Protein AF-A0A090ALQ4-F1 (afdb_monomer)

Radius of gyration: 23.71 Å; Cα contacts (8 Å, |Δi|>4): 340; chains: 1; bounding box: 50×31×69 Å

pLDDT: mean 96.26, std 4.04, range [62.34, 98.88]

Nearest PDB structures (foldseek):
  4uz3-assembly3_C  TM=9.548E-01  e=1.947E-02  Thermus thermophilus HB8
  4xcm-assembly1_A  TM=9.534E-01  e=1.565E-02  Thermus thermophilus HB8
  5c8q-assembly1_B  TM=8.894E-01  e=3.547E-02  Pyricularia oryzae
  4xcm-assembly1_B  TM=7.859E-01  e=2.557E-02  Thermus thermophilus HB8
  4uz3-assembly2_B  TM=6.736E-01  e=1.192E-02  Thermus thermophilus HB8

Secondary structure (DSSP, 8-state):
-PPPHHHHHHHHGGGT-GGGGTTHHHHHHHHHHHHHHHTTSTTPPPPPTHHHHHHHHHHH-STTSGGGGS-TT-TTSTT-SHHHHHHTTGGGHHHHS-TTHHHHGGGTTSHHHHHHHHHHHHHHHHEEEEEEEEE-TT--PPEEEEPPTT--HHHHHHHHT--HHHHHHHHT-SSS---TTPEEEE--EEEEEEEEEE---SHHHHHHHTSTTS-TTHHHHHHHIIIIIGGG---

Structure (mmCIF, N/CA/C/O backbone):
data_AF-A0A090ALQ4-F1
#
_entry.id   AF-A0A090ALQ4-F1
#
loop_
_atom_site.group_PDB
_atom_site.id
_atom_site.type_symbol
_atom_site.label_atom_id
_atom_site.label_alt_id
_atom_site.label_comp_id
_atom_site.label_asym_id
_atom_site.label_entity_id
_atom_site.label_seq_id
_atom_site.pdbx_PDB_ins_code
_atom_site.Cartn_x
_atom_site.Cartn_y
_atom_site.Cartn_z
_atom_site.occupancy
_atom_site.B_iso_or_equiv
_atom_site.auth_seq_id
_atom_site.auth_comp_id
_atom_site.auth_asym_id
_atom_site.auth_atom_id
_atom_site.pdbx_PDB_model_num
ATOM 1 N N . MET A 1 1 ? -4.236 10.971 -24.636 1.00 62.34 1 MET A N 1
ATOM 2 C CA . MET A 1 1 ? -3.509 11.781 -25.653 1.00 62.34 1 MET A CA 1
ATOM 3 C C . MET A 1 1 ? -2.598 10.833 -26.410 1.00 62.34 1 MET A C 1
ATOM 5 O O . MET A 1 1 ? -2.171 9.860 -25.812 1.00 62.34 1 MET A O 1
ATOM 9 N N . ALA A 1 2 ? -2.293 11.069 -27.688 1.00 81.31 2 ALA A N 1
ATOM 10 C CA . ALA A 1 2 ? -1.445 10.134 -28.431 1.00 81.31 2 ALA A CA 1
ATOM 11 C C . ALA A 1 2 ? -0.041 10.014 -27.802 1.00 81.31 2 ALA A C 1
ATOM 13 O O . ALA A 1 2 ? 0.592 11.019 -27.477 1.00 81.31 2 ALA A O 1
ATOM 14 N N . ILE A 1 3 ? 0.440 8.780 -27.640 1.00 92.31 3 ILE A N 1
ATOM 15 C CA . ILE A 1 3 ? 1.800 8.484 -27.174 1.00 92.31 3 ILE A CA 1
ATOM 16 C C . ILE A 1 3 ? 2.793 8.983 -28.228 1.00 92.31 3 ILE A C 1
ATOM 18 O O . ILE A 1 3 ? 2.639 8.677 -29.411 1.00 92.31 3 ILE A O 1
ATOM 22 N N . SER A 1 4 ? 3.837 9.710 -27.824 1.00 94.88 4 SER A N 1
ATOM 23 C CA . SER A 1 4 ? 4.800 10.263 -28.783 1.00 94.88 4 SER A CA 1
ATOM 24 C C . SER A 1 4 ? 5.607 9.172 -29.499 1.00 94.88 4 SER A C 1
ATOM 26 O O . SER A 1 4 ? 6.044 8.194 -28.887 1.00 94.88 4 SER A O 1
ATOM 28 N N . GLN A 1 5 ? 5.870 9.368 -30.797 1.00 95.81 5 GLN A N 1
ATOM 29 C CA . GLN A 1 5 ? 6.681 8.436 -31.591 1.00 95.81 5 GLN A CA 1
ATOM 30 C C . GLN A 1 5 ? 8.102 8.297 -31.032 1.00 95.81 5 GLN A C 1
ATOM 32 O O . GLN A 1 5 ? 8.662 7.206 -31.020 1.00 95.81 5 GLN A O 1
ATOM 37 N N . LYS A 1 6 ? 8.672 9.396 -30.519 1.00 95.38 6 LYS A N 1
ATOM 38 C CA . LYS A 1 6 ? 9.990 9.390 -29.873 1.00 95.38 6 LYS A CA 1
ATOM 39 C C . LYS A 1 6 ? 10.027 8.410 -28.699 1.00 95.38 6 LYS A C 1
ATOM 41 O O . LYS A 1 6 ? 10.947 7.608 -28.625 1.00 95.38 6 LYS A O 1
ATOM 46 N N . TRP A 1 7 ? 9.024 8.452 -27.819 1.00 96.62 7 TRP A N 1
ATOM 47 C CA . TRP A 1 7 ? 8.955 7.543 -26.674 1.00 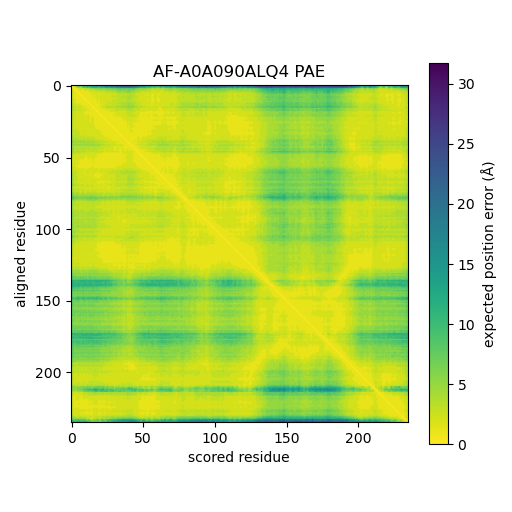96.62 7 TRP A CA 1
ATOM 48 C C . TRP A 1 7 ? 8.759 6.089 -27.118 1.00 96.62 7 TRP A C 1
ATOM 50 O O . TRP A 1 7 ? 9.461 5.213 -26.621 1.00 96.62 7 TRP A O 1
ATOM 60 N N . GLN A 1 8 ? 7.876 5.839 -28.096 1.00 97.31 8 GLN A N 1
ATOM 61 C CA . GLN A 1 8 ? 7.673 4.494 -28.654 1.00 97.31 8 GLN A CA 1
ATOM 62 C C . GLN A 1 8 ? 8.976 3.923 -29.222 1.00 97.31 8 GLN A C 1
ATOM 64 O O . GLN A 1 8 ? 9.337 2.791 -28.913 1.00 97.31 8 GLN A O 1
ATOM 69 N N . ASN A 1 9 ? 9.717 4.719 -29.999 1.00 96.44 9 ASN A N 1
ATOM 70 C CA . ASN A 1 9 ? 11.003 4.313 -30.560 1.00 96.44 9 ASN A CA 1
ATOM 71 C C . ASN A 1 9 ? 12.012 3.939 -29.466 1.00 96.44 9 ASN A C 1
ATOM 73 O O . ASN A 1 9 ? 12.733 2.963 -29.641 1.00 96.44 9 ASN A O 1
ATOM 77 N N . THR A 1 10 ? 12.045 4.673 -28.348 1.00 96.50 10 THR A N 1
ATOM 78 C CA . THR A 1 10 ? 12.907 4.352 -27.202 1.00 96.50 10 THR A CA 1
ATOM 79 C C . THR A 1 10 ? 12.529 3.011 -26.576 1.00 96.50 10 THR A C 1
ATOM 81 O O . THR A 1 10 ? 13.363 2.113 -26.534 1.00 96.50 10 THR A O 1
ATOM 84 N N . VAL A 1 11 ? 11.278 2.823 -26.142 1.00 96.94 11 VAL A N 1
ATOM 85 C CA . VAL A 1 11 ? 10.886 1.573 -25.458 1.00 96.94 11 VAL A CA 1
ATOM 86 C C . VAL A 1 11 ? 10.921 0.349 -26.375 1.00 96.94 11 VAL A C 1
ATOM 88 O O . VAL A 1 11 ? 11.182 -0.760 -25.919 1.00 96.94 11 VAL A O 1
ATOM 91 N N . ASN A 1 12 ? 10.738 0.538 -27.684 1.00 96.56 12 ASN A N 1
ATOM 92 C CA . ASN A 1 12 ? 10.841 -0.539 -28.666 1.00 96.56 12 ASN A CA 1
ATOM 93 C C . ASN A 1 12 ? 12.261 -1.119 -28.779 1.00 96.56 12 ASN A C 1
ATOM 95 O O . ASN A 1 12 ? 12.399 -2.273 -29.181 1.00 96.56 12 ASN A O 1
ATOM 99 N N . GLN A 1 13 ? 13.308 -0.382 -28.384 1.00 94.81 13 GLN A N 1
ATOM 100 C CA . GLN A 1 13 ? 14.675 -0.920 -28.315 1.00 94.81 13 GLN A CA 1
ATOM 101 C C . GLN A 1 13 ? 14.768 -2.096 -27.330 1.00 94.81 13 GLN A C 1
ATOM 103 O O . GLN A 1 13 ? 15.503 -3.055 -27.575 1.00 94.81 13 GLN A O 1
ATOM 108 N N . GLY A 1 14 ? 13.954 -2.082 -26.268 1.00 95.19 14 GLY A N 1
ATOM 109 C CA . GLY A 1 14 ? 13.888 -3.163 -25.287 1.00 95.19 14 GLY A CA 1
ATOM 110 C C . GLY A 1 14 ? 13.410 -4.502 -25.849 1.00 95.19 14 GLY A C 1
ATOM 111 O O . GLY A 1 14 ? 13.680 -5.541 -25.247 1.00 95.19 14 GLY A O 1
ATOM 112 N N . MET A 1 15 ? 12.777 -4.533 -27.030 1.00 94.62 15 MET A N 1
ATOM 113 C CA . MET A 1 15 ? 12.413 -5.800 -27.683 1.00 94.62 15 MET A CA 1
ATOM 114 C C . MET A 1 15 ? 13.637 -6.642 -28.057 1.00 94.62 15 MET A C 1
ATOM 116 O O . MET A 1 15 ? 13.564 -7.869 -28.042 1.00 94.62 15 MET A O 1
ATOM 120 N N . THR A 1 16 ? 14.767 -5.997 -28.348 1.00 93.25 16 THR A N 1
ATOM 121 C CA . THR A 1 16 ? 16.011 -6.664 -28.766 1.00 93.25 16 THR A CA 1
ATOM 122 C C . THR A 1 16 ? 17.162 -6.494 -27.779 1.00 93.25 16 THR A C 1
ATOM 124 O O . THR A 1 16 ? 18.164 -7.187 -27.910 1.00 93.25 16 THR A O 1
ATOM 127 N N . ASP A 1 17 ? 17.035 -5.607 -26.792 1.00 95.00 17 ASP A N 1
ATOM 128 C CA . ASP A 1 17 ? 18.059 -5.362 -25.775 1.00 95.00 17 ASP A CA 1
ATOM 129 C C . ASP A 1 17 ? 17.680 -6.003 -24.429 1.00 95.00 17 ASP A C 1
ATOM 131 O O . ASP A 1 17 ? 16.753 -5.561 -23.748 1.00 95.00 17 ASP A O 1
ATOM 135 N N . GLY A 1 18 ? 18.426 -7.042 -24.038 1.00 95.00 18 GLY A N 1
ATOM 136 C CA . GLY A 1 18 ? 18.219 -7.784 -22.791 1.00 95.00 18 GLY A CA 1
ATOM 137 C C . GLY A 1 18 ? 18.465 -6.979 -21.512 1.00 95.00 18 GLY A C 1
ATOM 138 O O . GLY A 1 18 ? 17.940 -7.347 -20.465 1.00 95.00 18 GLY A O 1
ATOM 139 N N . ARG A 1 19 ? 19.191 -5.852 -21.574 1.00 96.75 19 ARG A N 1
ATOM 140 C CA . ARG A 1 19 ? 19.431 -4.990 -20.399 1.00 96.75 19 ARG A CA 1
ATOM 141 C C . ARG A 1 19 ? 18.137 -4.413 -19.818 1.00 96.75 19 ARG A C 1
ATOM 143 O O . ARG A 1 19 ? 18.081 -4.099 -18.636 1.00 96.75 19 ARG A O 1
ATOM 150 N N . TRP A 1 20 ? 17.076 -4.316 -20.618 1.00 97.69 20 TRP A N 1
ATOM 151 C CA . TRP A 1 20 ? 15.763 -3.845 -20.167 1.00 97.69 20 TRP A CA 1
ATOM 152 C C . TRP A 1 20 ? 15.043 -4.799 -19.200 1.00 97.69 20 TRP A C 1
ATOM 154 O O . TRP A 1 20 ? 14.045 -4.409 -18.586 1.00 97.69 20 TRP A O 1
ATOM 164 N N . ASP A 1 21 ? 15.549 -6.025 -19.052 1.00 96.81 21 ASP A N 1
ATOM 165 C CA . ASP A 1 21 ? 15.005 -7.052 -18.159 1.00 96.81 21 ASP A CA 1
ATOM 166 C C . ASP A 1 21 ? 15.852 -7.236 -16.894 1.00 96.81 21 ASP A C 1
ATOM 168 O O . ASP A 1 21 ? 15.569 -8.119 -16.089 1.00 96.81 21 ASP A O 1
ATOM 172 N N . GLU A 1 22 ? 16.879 -6.400 -16.690 1.00 97.94 22 GLU A N 1
ATOM 173 C CA . GLU A 1 22 ? 17.827 -6.484 -15.566 1.00 97.94 22 GLU A CA 1
ATOM 174 C C . GLU A 1 22 ? 17.141 -6.635 -14.196 1.00 97.94 22 GLU A C 1
ATOM 176 O O . GLU A 1 22 ? 17.659 -7.303 -13.300 1.00 97.94 22 GLU A O 1
ATOM 181 N N . TYR A 1 23 ? 15.955 -6.044 -14.036 1.00 98.62 23 TYR A N 1
ATOM 182 C CA . TYR A 1 23 ? 15.204 -6.052 -12.784 1.00 98.62 23 TYR A CA 1
ATOM 183 C C . TYR A 1 23 ? 14.014 -7.022 -12.753 1.00 98.62 23 TYR A C 1
ATOM 185 O O . TYR A 1 23 ? 13.297 -7.048 -11.752 1.00 98.62 23 TYR A O 1
ATOM 193 N N . ASP A 1 24 ? 13.791 -7.836 -13.787 1.00 98.50 24 ASP A N 1
ATOM 194 C CA . ASP A 1 24 ? 12.608 -8.703 -13.886 1.00 98.50 24 ASP A CA 1
ATOM 195 C C . ASP A 1 24 ? 12.483 -9.668 -12.702 1.00 98.50 24 ASP A C 1
ATOM 197 O O . ASP A 1 24 ? 11.410 -9.779 -12.110 1.00 98.50 24 ASP A O 1
ATOM 201 N N . ASP A 1 25 ? 13.571 -10.333 -12.313 1.00 98.62 25 ASP A N 1
ATOM 202 C CA . ASP A 1 25 ? 13.547 -11.300 -11.209 1.00 98.62 25 ASP A CA 1
ATOM 203 C C . ASP A 1 25 ? 13.272 -10.632 -9.859 1.00 98.62 25 ASP A C 1
ATOM 205 O O . ASP A 1 25 ? 12.539 -11.174 -9.027 1.00 98.62 25 ASP A O 1
ATOM 209 N N . LEU A 1 26 ? 13.806 -9.423 -9.651 1.00 98.81 26 LEU A N 1
ATOM 210 C CA . LEU A 1 26 ? 13.488 -8.616 -8.476 1.00 98.81 26 LEU A CA 1
ATOM 211 C C . LEU A 1 26 ? 12.000 -8.257 -8.459 1.00 98.81 26 LEU A C 1
ATOM 213 O O . LEU A 1 26 ? 11.344 -8.439 -7.435 1.00 98.81 26 LEU A O 1
ATOM 217 N N . ILE A 1 27 ? 11.474 -7.761 -9.581 1.00 98.88 27 ILE A N 1
ATOM 218 C CA . ILE A 1 27 ? 10.081 -7.328 -9.697 1.00 98.88 27 ILE A CA 1
ATOM 219 C C . ILE A 1 27 ? 9.132 -8.506 -9.474 1.00 98.88 27 ILE A C 1
ATOM 221 O O . ILE A 1 27 ? 8.211 -8.384 -8.670 1.00 98.88 27 ILE A O 1
ATOM 225 N N . LYS A 1 28 ? 9.366 -9.648 -10.134 1.00 98.75 28 LYS A N 1
ATOM 226 C CA . LYS A 1 28 ? 8.577 -10.879 -9.958 1.00 98.75 28 LYS A CA 1
ATOM 227 C C . LYS A 1 28 ? 8.543 -11.290 -8.490 1.00 98.75 28 LYS A C 1
ATOM 229 O O . LYS A 1 28 ? 7.468 -11.409 -7.911 1.00 98.75 28 LYS A O 1
ATOM 234 N N . LYS A 1 29 ? 9.718 -11.415 -7.864 1.00 98.75 29 LYS A N 1
ATOM 235 C CA . LYS A 1 29 ? 9.842 -11.829 -6.462 1.00 98.75 29 LYS A CA 1
ATOM 236 C C . LYS A 1 29 ? 9.131 -10.873 -5.505 1.00 98.75 29 LYS A C 1
ATOM 238 O O . LYS A 1 29 ? 8.450 -11.316 -4.578 1.00 98.75 29 LYS A O 1
ATOM 243 N N . GLU A 1 30 ? 9.304 -9.569 -5.697 1.00 98.62 30 GLU A N 1
ATOM 244 C CA . GLU A 1 30 ? 8.683 -8.568 -4.833 1.00 98.62 30 GLU A CA 1
ATOM 245 C C . GLU A 1 30 ? 7.158 -8.584 -5.011 1.00 98.62 30 GLU A C 1
ATOM 247 O O . GLU A 1 30 ? 6.425 -8.684 -4.031 1.00 98.62 30 GLU A O 1
ATOM 252 N N . VAL A 1 31 ? 6.663 -8.598 -6.251 1.00 98.69 31 VAL A N 1
ATOM 253 C CA . VAL A 1 31 ? 5.225 -8.694 -6.542 1.00 98.69 31 VAL A CA 1
ATOM 254 C C . VAL A 1 31 ? 4.614 -9.963 -5.952 1.00 98.69 31 VAL A C 1
ATOM 256 O O . VAL A 1 31 ? 3.557 -9.884 -5.327 1.00 98.69 31 VAL A O 1
ATOM 259 N N . ASP A 1 32 ? 5.282 -11.109 -6.069 1.00 98.62 32 ASP A N 1
ATOM 260 C CA . ASP A 1 32 ? 4.819 -12.364 -5.474 1.00 98.62 32 ASP A CA 1
ATOM 261 C C . ASP A 1 32 ? 4.773 -12.296 -3.945 1.00 98.62 32 ASP A C 1
ATOM 263 O O . ASP A 1 32 ? 3.844 -12.817 -3.325 1.00 98.62 32 ASP A O 1
ATOM 267 N N . THR A 1 33 ? 5.718 -11.589 -3.324 1.00 98.25 33 THR A N 1
ATOM 268 C CA . THR A 1 33 ? 5.717 -11.349 -1.874 1.00 98.25 33 THR A CA 1
ATOM 269 C C . THR A 1 33 ? 4.463 -10.581 -1.444 1.00 98.25 33 THR A C 1
ATOM 271 O O . THR A 1 33 ? 3.784 -10.983 -0.495 1.00 98.25 33 THR A O 1
ATOM 274 N N . TYR A 1 34 ? 4.097 -9.516 -2.164 1.00 98.44 34 TYR A N 1
ATOM 275 C CA . TYR A 1 34 ? 2.857 -8.780 -1.897 1.00 98.44 34 TYR A CA 1
ATOM 276 C C . TYR A 1 34 ? 1.619 -9.619 -2.209 1.00 98.44 34 TYR A C 1
ATOM 278 O O . TYR A 1 34 ? 0.712 -9.685 -1.381 1.00 98.44 34 TYR A O 1
ATOM 286 N N . ASN A 1 35 ? 1.596 -10.303 -3.355 1.00 98.38 35 ASN A N 1
ATOM 287 C CA . ASN A 1 35 ? 0.485 -11.159 -3.755 1.00 98.38 35 ASN A CA 1
ATOM 288 C C . ASN A 1 35 ? 0.184 -12.219 -2.696 1.00 98.38 35 ASN A C 1
ATOM 290 O O . ASN A 1 35 ? -0.973 -12.416 -2.345 1.00 98.38 35 ASN A O 1
ATOM 294 N N . ASN A 1 36 ? 1.211 -12.883 -2.168 1.00 98.19 36 ASN A N 1
ATOM 295 C CA . ASN A 1 36 ? 1.045 -13.937 -1.172 1.00 98.19 36 ASN A CA 1
ATOM 296 C C . ASN A 1 36 ? 0.651 -13.390 0.199 1.00 98.19 36 ASN A C 1
ATOM 298 O O . ASN A 1 36 ? -0.198 -13.980 0.860 1.00 98.19 36 ASN A O 1
ATOM 302 N N . ARG A 1 37 ? 1.218 -12.256 0.622 1.00 97.25 37 ARG A N 1
ATOM 303 C CA . ARG A 1 37 ? 0.872 -11.650 1.915 1.00 97.25 37 ARG A CA 1
ATOM 304 C C . ARG A 1 37 ? -0.535 -11.051 1.930 1.00 97.25 37 ARG A C 1
ATOM 306 O O . ARG A 1 37 ? -1.186 -11.068 2.967 1.00 97.25 37 ARG A O 1
ATOM 313 N N . LEU A 1 38 ? -0.991 -10.501 0.806 1.00 97.31 38 LEU A N 1
ATOM 314 C CA . LEU A 1 38 ? -2.245 -9.748 0.730 1.00 97.31 38 LEU A CA 1
ATOM 315 C C . LEU A 1 38 ? -3.430 -10.582 0.226 1.00 97.31 38 LEU A C 1
ATOM 317 O O . LEU A 1 38 ? -4.560 -10.106 0.305 1.00 97.31 38 LEU A O 1
ATOM 321 N N . VAL A 1 39 ? -3.216 -11.828 -0.221 1.00 96.88 39 VAL A N 1
ATOM 322 C CA . VAL A 1 39 ? -4.284 -12.720 -0.723 1.00 96.88 39 VAL A CA 1
ATOM 323 C C . VAL A 1 39 ? -5.400 -12.984 0.285 1.00 96.88 39 VAL A C 1
ATOM 325 O O . VAL A 1 39 ? -6.530 -13.247 -0.109 1.00 96.88 39 VAL A O 1
ATOM 328 N N . THR A 1 40 ? -5.106 -12.897 1.581 1.00 95.62 40 THR A N 1
ATOM 329 C CA . THR A 1 40 ? -6.094 -13.096 2.648 1.00 95.62 40 THR A CA 1
ATOM 330 C C . THR A 1 40 ? -6.875 -11.827 2.986 1.00 95.62 40 THR A C 1
ATOM 332 O O . THR A 1 40 ? -7.778 -11.873 3.817 1.00 95.62 40 THR A O 1
ATOM 335 N N . THR A 1 41 ? -6.532 -10.685 2.383 1.00 96.50 41 THR A N 1
ATOM 336 C CA . THR A 1 41 ? -7.262 -9.429 2.592 1.00 96.50 41 THR A CA 1
ATOM 337 C C . THR A 1 41 ? -8.516 -9.380 1.707 1.00 96.50 41 THR A C 1
ATOM 339 O O . THR A 1 41 ? -8.525 -9.978 0.626 1.00 96.50 41 THR A O 1
ATOM 342 N N . PRO A 1 42 ? -9.589 -8.687 2.132 1.00 96.88 42 PRO A N 1
ATOM 343 C CA . PRO A 1 42 ? -10.859 -8.692 1.408 1.00 96.88 42 PRO A CA 1
ATOM 344 C C . PRO A 1 42 ? -10.719 -8.257 -0.057 1.00 96.88 42 PRO A C 1
ATOM 346 O O . PRO A 1 42 ? -10.141 -7.211 -0.347 1.00 96.88 42 PRO A O 1
ATOM 349 N N . ASN A 1 43 ? -11.278 -9.058 -0.971 1.00 96.56 43 ASN A N 1
ATOM 350 C CA . ASN A 1 43 ? -11.332 -8.817 -2.422 1.00 96.56 43 ASN A CA 1
ATOM 351 C C . ASN A 1 43 ? -9.980 -8.546 -3.108 1.00 96.56 43 ASN A C 1
ATOM 353 O O . ASN A 1 43 ? -9.944 -7.969 -4.198 1.00 96.56 43 ASN A O 1
ATOM 357 N N . PHE A 1 44 ? -8.859 -8.945 -2.507 1.00 97.81 44 PHE A N 1
ATOM 358 C CA . PHE A 1 44 ? -7.569 -8.793 -3.163 1.00 97.81 44 PHE A CA 1
ATOM 359 C C . PHE A 1 44 ? -7.437 -9.755 -4.346 1.00 97.81 44 PHE A C 1
ATOM 361 O O . PHE A 1 44 ? -7.517 -10.975 -4.197 1.00 97.81 44 PHE A O 1
ATOM 368 N N . ALA A 1 45 ? -7.173 -9.201 -5.526 1.00 95.75 45 ALA A N 1
ATOM 369 C CA . ALA A 1 45 ? -6.788 -9.967 -6.700 1.00 95.75 45 ALA A CA 1
ATOM 370 C C . ALA A 1 45 ? -5.269 -9.905 -6.873 1.00 95.75 45 ALA A C 1
ATOM 372 O O . ALA A 1 45 ? -4.682 -8.821 -6.835 1.00 95.75 45 ALA A O 1
ATOM 373 N N . ARG A 1 46 ? -4.640 -11.064 -7.109 1.00 97.12 46 ARG A N 1
ATOM 374 C CA . ARG A 1 46 ? -3.210 -11.123 -7.433 1.00 97.12 46 ARG A CA 1
ATOM 375 C C . ARG A 1 46 ? -2.913 -10.252 -8.650 1.00 97.12 46 ARG A C 1
ATOM 377 O O . ARG A 1 46 ? -3.617 -10.320 -9.658 1.00 97.12 46 ARG A O 1
ATOM 384 N N . ILE A 1 47 ? -1.848 -9.469 -8.564 1.00 95.75 47 ILE A N 1
ATOM 385 C CA . ILE A 1 47 ? -1.425 -8.577 -9.637 1.00 95.75 47 ILE A CA 1
ATOM 386 C C . ILE A 1 47 ? -0.399 -9.274 -10.531 1.00 95.75 47 ILE A C 1
ATOM 388 O O . ILE A 1 47 ? 0.434 -10.050 -10.059 1.00 95.75 47 ILE A O 1
ATOM 392 N N . ASN A 1 48 ? -0.434 -8.967 -11.826 1.00 97.31 48 ASN A N 1
ATOM 393 C CA . ASN A 1 48 ? 0.600 -9.387 -12.765 1.00 97.31 48 ASN A CA 1
ATOM 394 C C . ASN A 1 48 ? 1.817 -8.454 -12.641 1.00 97.31 48 ASN A C 1
ATOM 396 O O . ASN A 1 48 ? 1.684 -7.235 -12.769 1.00 97.31 48 ASN A O 1
ATOM 400 N N . TRP A 1 49 ? 3.005 -9.022 -12.432 1.00 98.50 49 TRP A N 1
ATOM 401 C CA . TRP A 1 49 ? 4.262 -8.282 -12.297 1.00 98.50 49 TRP A CA 1
ATOM 402 C C . TRP A 1 49 ? 4.604 -7.421 -13.529 1.00 98.50 49 TRP A C 1
ATOM 404 O O . TRP A 1 49 ? 5.296 -6.410 -13.399 1.00 98.50 49 TRP A O 1
ATOM 414 N N . LEU A 1 50 ? 4.048 -7.743 -14.704 1.00 98.50 50 LEU A N 1
ATOM 415 C CA . LEU A 1 50 ? 4.197 -6.941 -15.920 1.00 98.50 50 LEU A CA 1
ATOM 416 C C . LEU A 1 50 ? 3.656 -5.511 -15.776 1.00 98.50 50 LEU A C 1
ATOM 418 O O . LEU A 1 50 ? 4.161 -4.616 -16.447 1.00 98.50 50 LEU A O 1
ATOM 422 N N . TYR A 1 51 ? 2.693 -5.251 -14.882 1.00 98.56 51 TYR A N 1
ATOM 423 C CA . TYR A 1 51 ? 2.288 -3.872 -14.583 1.00 98.56 51 TYR A CA 1
ATOM 424 C C . TYR A 1 51 ? 3.445 -3.062 -13.997 1.00 98.56 51 TYR A C 1
ATOM 426 O O . TYR A 1 51 ? 3.644 -1.913 -14.379 1.00 98.56 51 TYR A O 1
ATOM 434 N N . ILE A 1 52 ? 4.241 -3.667 -13.114 1.00 98.75 52 ILE A N 1
ATOM 435 C CA . ILE A 1 52 ? 5.408 -3.011 -12.522 1.00 98.75 52 ILE A CA 1
ATOM 436 C C . ILE A 1 52 ? 6.516 -2.848 -13.562 1.00 98.75 52 ILE A C 1
ATOM 438 O O . ILE A 1 52 ? 7.106 -1.774 -13.645 1.00 98.75 52 ILE A O 1
ATOM 442 N N . LYS A 1 53 ? 6.751 -3.861 -14.409 1.00 98.56 53 LYS A N 1
ATOM 443 C CA . LYS A 1 53 ? 7.691 -3.740 -15.537 1.00 98.56 53 LYS A CA 1
ATOM 444 C C . LYS A 1 53 ? 7.294 -2.592 -16.474 1.00 98.56 53 LYS A C 1
ATOM 446 O O . LYS A 1 53 ? 8.149 -1.820 -16.901 1.00 98.56 53 LYS A O 1
ATOM 451 N N . ALA A 1 54 ? 5.998 -2.435 -16.752 1.00 98.62 54 ALA A N 1
ATOM 452 C CA . ALA A 1 54 ? 5.491 -1.345 -17.581 1.00 98.62 54 ALA A CA 1
ATOM 453 C C . ALA A 1 54 ? 5.729 0.033 -16.942 1.00 98.62 54 ALA A C 1
ATOM 455 O O . ALA A 1 54 ? 6.140 0.960 -17.640 1.00 98.62 54 ALA A O 1
ATOM 456 N N . ILE A 1 55 ? 5.515 0.163 -15.627 1.00 98.44 55 ILE A N 1
ATOM 457 C CA . ILE A 1 55 ? 5.842 1.384 -14.874 1.00 98.44 55 ILE A CA 1
ATOM 458 C C . ILE A 1 55 ? 7.348 1.658 -14.982 1.00 98.44 55 ILE A C 1
ATOM 460 O O . ILE A 1 55 ? 7.723 2.734 -15.427 1.00 98.44 55 ILE A O 1
ATOM 464 N N . LEU A 1 56 ? 8.209 0.674 -14.702 1.00 98.62 56 LEU A N 1
ATOM 465 C CA . LEU A 1 56 ? 9.668 0.808 -14.804 1.00 98.62 56 LEU A CA 1
ATOM 466 C C . LEU A 1 56 ? 10.126 1.351 -16.158 1.00 98.62 56 LEU A C 1
ATOM 468 O O . LEU A 1 56 ? 10.880 2.324 -16.219 1.00 98.62 56 LEU A O 1
ATOM 472 N N . TRP A 1 57 ? 9.657 0.750 -17.249 1.00 98.19 57 TRP A N 1
ATOM 473 C CA . TRP A 1 57 ? 10.009 1.183 -18.601 1.00 98.19 57 TRP A CA 1
ATOM 474 C C . TRP A 1 57 ? 9.461 2.582 -18.912 1.00 98.19 57 TRP A C 1
ATOM 476 O O . TRP A 1 57 ? 10.107 3.355 -19.618 1.00 98.19 57 T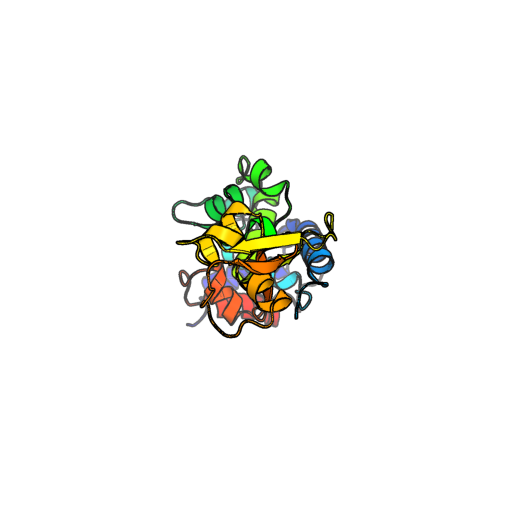RP A O 1
ATOM 486 N N . THR A 1 58 ? 8.291 2.925 -18.366 1.00 97.31 58 THR A N 1
ATOM 487 C CA . THR A 1 58 ? 7.662 4.241 -18.540 1.00 97.31 58 THR A CA 1
ATOM 488 C C . THR A 1 58 ? 8.418 5.343 -17.798 1.00 97.31 58 THR A C 1
ATOM 490 O O . THR A 1 58 ? 8.637 6.404 -18.381 1.00 97.31 58 THR A O 1
ATOM 493 N N . GLU A 1 59 ? 8.835 5.086 -16.557 1.00 96.06 59 GLU A N 1
ATOM 494 C CA . GLU A 1 59 ? 9.522 6.045 -15.681 1.00 96.06 59 GLU A CA 1
ATOM 495 C C . GLU A 1 59 ? 10.968 6.298 -16.112 1.00 96.06 59 GLU A C 1
ATOM 497 O O . GLU A 1 59 ? 11.421 7.440 -16.192 1.00 96.06 59 GLU A O 1
ATOM 502 N N . SER A 1 60 ? 11.716 5.236 -16.398 1.00 96.25 60 SER A N 1
ATOM 503 C CA . SER A 1 60 ? 13.145 5.348 -16.702 1.00 96.25 60 SER A CA 1
ATOM 504 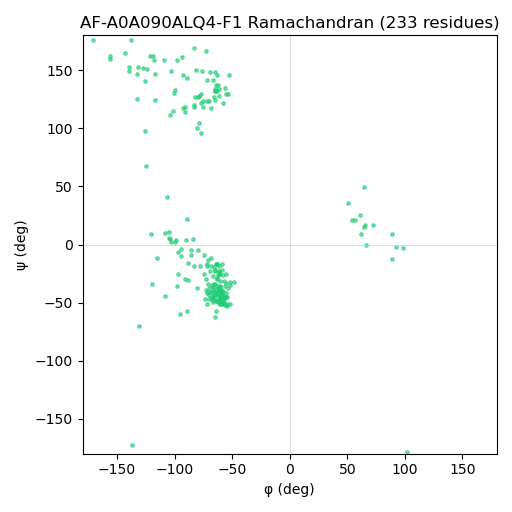C C . SER A 1 60 ? 13.431 5.585 -18.182 1.00 96.25 60 SER A C 1
ATOM 506 O O . SER A 1 60 ? 14.435 6.200 -18.525 1.00 96.25 60 SER A O 1
ATOM 508 N N . GLY A 1 61 ? 12.590 5.083 -19.089 1.00 95.56 61 GLY A N 1
ATOM 509 C CA . GLY A 1 61 ? 12.934 5.038 -20.509 1.00 95.56 61 GLY A CA 1
ATOM 510 C C . GLY A 1 61 ? 14.114 4.111 -20.837 1.00 95.56 61 GLY A C 1
ATOM 511 O O . GLY A 1 61 ? 14.659 4.228 -21.933 1.00 95.56 61 GLY A O 1
ATOM 512 N N . GLY A 1 62 ? 14.492 3.199 -19.931 1.00 96.81 62 GLY A N 1
ATOM 513 C CA . GLY A 1 62 ? 15.433 2.111 -20.206 1.00 96.81 62 GLY A CA 1
ATOM 514 C C . GLY A 1 62 ? 16.873 2.297 -19.701 1.00 96.81 62 GLY A C 1
ATOM 515 O O . GLY A 1 62 ? 17.200 3.310 -19.084 1.00 96.81 62 GLY A O 1
ATOM 516 N N . PRO A 1 63 ? 17.750 1.313 -19.981 1.00 97.88 63 PRO A N 1
ATOM 517 C CA . PRO A 1 63 ? 19.086 1.156 -19.393 1.00 97.88 63 PRO A CA 1
ATOM 518 C C . PRO A 1 63 ? 20.109 2.223 -19.787 1.00 97.88 63 PRO A C 1
ATOM 520 O O . PRO A 1 63 ? 21.118 2.390 -19.098 1.00 97.88 63 PRO A O 1
ATOM 523 N N . ASP A 1 64 ? 19.860 2.950 -20.876 1.00 96.62 64 ASP A N 1
ATOM 524 C CA . ASP A 1 64 ? 20.722 4.052 -21.310 1.00 96.62 64 ASP A CA 1
ATOM 525 C C . ASP A 1 64 ? 20.365 5.382 -20.622 1.00 96.62 64 ASP A C 1
ATOM 527 O O . ASP A 1 64 ? 21.128 6.346 -20.706 1.00 96.62 64 ASP A O 1
ATOM 531 N N . ASN A 1 65 ? 19.246 5.445 -19.886 1.00 97.00 65 ASN A N 1
ATOM 532 C CA . ASN A 1 65 ? 18.961 6.566 -19.000 1.00 97.00 65 ASN A CA 1
ATOM 533 C C . ASN A 1 65 ? 19.768 6.418 -17.696 1.00 97.00 65 ASN A C 1
ATOM 535 O O . ASN A 1 65 ? 19.662 5.381 -17.037 1.00 97.00 65 ASN A O 1
ATOM 539 N N . PRO A 1 66 ? 20.527 7.442 -17.257 1.00 96.56 66 PRO A N 1
ATOM 540 C CA . PRO A 1 66 ? 21.247 7.401 -15.985 1.00 96.56 66 PRO A CA 1
ATOM 541 C C . PRO A 1 66 ? 20.385 7.022 -14.774 1.00 96.56 66 PRO A C 1
ATOM 543 O O . PRO A 1 66 ? 20.889 6.361 -13.864 1.00 96.56 66 PRO A O 1
ATOM 546 N N . SER A 1 67 ? 19.095 7.389 -14.764 1.00 96.25 67 SER A N 1
ATOM 547 C CA . SER A 1 67 ? 18.185 7.032 -13.671 1.00 96.25 67 SER A CA 1
ATOM 548 C C . SER A 1 67 ? 17.998 5.522 -13.528 1.00 96.25 67 SER A C 1
ATOM 550 O O . SER A 1 67 ? 17.778 5.058 -12.416 1.00 96.25 67 SER A O 1
ATOM 552 N N . TRP A 1 68 ? 18.174 4.730 -14.593 1.00 98.12 68 TRP A N 1
ATOM 553 C CA . TRP A 1 68 ? 18.054 3.267 -14.550 1.00 98.12 68 TRP A CA 1
ATOM 554 C C . TRP A 1 68 ? 18.957 2.620 -13.497 1.00 98.12 68 TRP A C 1
ATOM 556 O O . TRP A 1 68 ? 18.600 1.611 -12.890 1.00 98.12 68 TRP A O 1
ATOM 566 N N . LYS A 1 69 ? 20.131 3.218 -13.272 1.00 97.69 69 LYS A N 1
ATOM 567 C CA . LYS A 1 69 ? 21.161 2.715 -12.355 1.00 97.69 69 LYS A CA 1
ATOM 568 C C . LYS A 1 69 ? 21.077 3.326 -10.958 1.00 97.69 69 LYS A C 1
ATOM 570 O O . LYS A 1 69 ? 21.872 2.955 -10.101 1.00 97.69 69 LYS A O 1
ATOM 575 N N . THR A 1 70 ? 20.163 4.270 -10.737 1.00 96.69 70 THR A N 1
ATOM 576 C CA . THR A 1 70 ? 20.033 4.987 -9.464 1.00 96.69 70 THR A CA 1
ATOM 577 C C . THR A 1 70 ? 18.586 5.001 -8.976 1.00 96.69 70 THR A C 1
ATOM 579 O O . THR A 1 70 ? 18.232 4.303 -8.032 1.00 96.69 70 THR A O 1
ATOM 582 N N . GLN A 1 71 ? 17.717 5.747 -9.650 1.00 96.88 71 GLN A N 1
ATOM 583 C CA . GLN A 1 71 ? 16.302 5.899 -9.316 1.00 96.88 71 GLN A CA 1
ATOM 584 C C . GLN A 1 71 ? 15.399 5.542 -10.512 1.00 96.88 71 GLN A C 1
ATOM 586 O O . GLN A 1 71 ? 14.738 6.418 -11.077 1.00 96.88 71 GLN A O 1
ATOM 591 N N . PRO A 1 72 ? 15.353 4.264 -10.929 1.00 98.00 72 PRO A N 1
ATOM 592 C CA . PRO A 1 72 ? 14.638 3.841 -12.134 1.00 98.00 72 PRO A CA 1
ATOM 593 C C . PRO A 1 72 ? 13.124 4.107 -12.090 1.00 98.00 72 PRO A C 1
ATOM 595 O O . PRO A 1 72 ? 12.504 4.271 -13.136 1.00 98.00 72 PRO A O 1
ATOM 598 N N . MET A 1 73 ? 12.533 4.176 -10.895 1.00 96.81 73 MET A N 1
ATOM 599 C CA . MET A 1 73 ?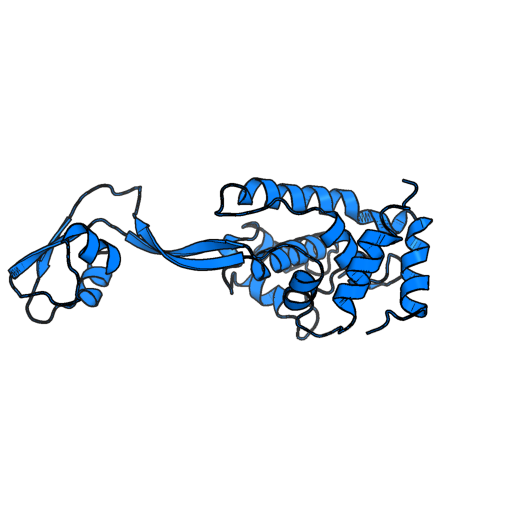 11.110 4.462 -10.672 1.00 96.81 73 MET A CA 1
ATOM 600 C C . MET A 1 73 ? 10.869 5.887 -10.159 1.00 96.81 73 MET A C 1
ATOM 602 O O . MET A 1 73 ? 9.771 6.187 -9.696 1.00 96.81 73 MET A O 1
ATOM 606 N N . GLN A 1 74 ? 11.904 6.736 -10.192 1.00 94.38 74 GLN A N 1
ATOM 607 C CA . GLN A 1 74 ? 11.885 8.156 -9.823 1.00 94.38 74 GLN A CA 1
ATOM 608 C C . GLN A 1 74 ? 11.513 8.485 -8.365 1.00 94.38 74 GLN A C 1
ATOM 610 O O . GLN A 1 74 ? 11.384 9.659 -8.013 1.00 94.38 74 GLN A O 1
ATOM 615 N N . ILE A 1 75 ? 11.414 7.475 -7.492 1.00 95.75 75 ILE A N 1
ATOM 616 C CA . ILE A 1 75 ? 11.105 7.695 -6.077 1.00 95.75 75 ILE A CA 1
ATOM 617 C C . ILE A 1 75 ? 12.235 8.469 -5.399 1.00 95.75 75 ILE A C 1
ATOM 619 O O . ILE A 1 75 ? 13.402 8.094 -5.508 1.00 95.75 75 ILE A O 1
ATOM 623 N N . GLY A 1 76 ? 11.869 9.508 -4.645 1.00 92.25 76 GLY A N 1
ATOM 624 C CA . GLY A 1 76 ? 12.814 10.360 -3.914 1.00 92.25 76 GLY A CA 1
ATOM 625 C C . GLY A 1 76 ? 13.169 11.661 -4.632 1.00 92.25 76 GLY A C 1
ATOM 626 O O . GLY A 1 76 ? 13.866 12.497 -4.054 1.00 92.25 76 GLY A O 1
ATOM 627 N N . ASN A 1 77 ? 12.652 11.874 -5.844 1.00 92.12 77 ASN A N 1
ATOM 628 C CA . ASN A 1 77 ? 12.762 13.157 -6.526 1.00 92.12 77 ASN A CA 1
ATOM 629 C C . ASN A 1 77 ? 12.006 14.272 -5.776 1.00 92.12 77 ASN A C 1
ATOM 631 O O . ASN A 1 77 ? 10.979 14.015 -5.136 1.00 92.12 77 ASN A O 1
ATOM 635 N N . PRO A 1 78 ? 12.474 15.535 -5.844 1.00 89.12 78 PRO A N 1
ATOM 636 C CA . PRO A 1 78 ? 11.776 16.658 -5.229 1.00 89.12 78 PRO A CA 1
ATOM 637 C C . PRO A 1 78 ? 10.312 16.746 -5.678 1.00 89.12 78 PRO A C 1
ATOM 639 O O . PRO A 1 78 ? 10.016 16.736 -6.868 1.00 89.12 78 PRO A O 1
ATOM 642 N N . GLY A 1 79 ? 9.398 16.856 -4.714 1.00 84.38 79 GLY A N 1
ATOM 643 C CA . GLY A 1 79 ? 7.957 16.919 -4.972 1.00 84.38 79 GLY A CA 1
ATOM 644 C C . GLY A 1 79 ? 7.254 15.560 -5.018 1.00 84.38 79 GLY A C 1
ATOM 645 O O . GLY A 1 79 ? 6.030 15.538 -4.910 1.00 84.38 79 GLY A O 1
ATOM 646 N N . ASP A 1 80 ? 7.987 14.444 -5.080 1.00 86.38 80 ASP A N 1
ATOM 647 C CA . ASP A 1 80 ? 7.395 13.111 -4.971 1.00 86.38 80 ASP A CA 1
ATOM 648 C C . ASP A 1 80 ? 7.012 12.800 -3.504 1.00 86.38 80 ASP A C 1
ATOM 650 O O . ASP A 1 80 ? 7.878 12.754 -2.618 1.00 86.38 80 ASP A O 1
ATOM 654 N N . PRO A 1 81 ? 5.719 12.578 -3.199 1.00 93.56 81 PRO A N 1
ATOM 655 C CA . PRO A 1 81 ? 5.283 12.216 -1.854 1.00 93.56 81 PRO A CA 1
ATOM 656 C C . PRO A 1 81 ? 5.720 10.809 -1.410 1.00 93.56 81 PRO A C 1
ATOM 658 O O . PRO A 1 81 ? 5.792 10.564 -0.202 1.00 93.56 81 PRO A O 1
ATOM 661 N N . ALA A 1 82 ? 6.008 9.886 -2.334 1.00 96.06 82 ALA A N 1
ATOM 662 C CA . ALA A 1 82 ? 6.177 8.461 -2.062 1.00 96.06 82 ALA A CA 1
ATOM 663 C C . ALA A 1 82 ? 7.238 8.168 -1.004 1.00 96.06 82 ALA A C 1
ATOM 665 O O . ALA A 1 82 ? 6.977 7.420 -0.062 1.00 96.06 82 ALA A O 1
ATOM 666 N N . TYR A 1 83 ? 8.398 8.825 -1.092 1.00 96.12 83 TYR A N 1
ATOM 667 C CA . TYR A 1 83 ? 9.468 8.664 -0.110 1.00 96.12 83 TYR A CA 1
ATOM 668 C C . TYR A 1 83 ? 8.973 8.935 1.316 1.00 96.12 83 TYR A C 1
ATOM 670 O O . TYR A 1 83 ? 9.147 8.109 2.209 1.00 96.12 83 TYR A O 1
ATOM 678 N N . ARG A 1 84 ? 8.305 10.076 1.539 1.00 96.06 84 ARG A N 1
ATOM 679 C CA . ARG A 1 84 ? 7.820 10.465 2.874 1.00 96.06 84 ARG A CA 1
ATOM 680 C C . ARG A 1 84 ? 6.664 9.591 3.334 1.00 96.06 84 ARG A C 1
ATOM 682 O O . ARG A 1 84 ? 6.585 9.288 4.523 1.00 96.06 84 ARG A O 1
ATOM 689 N N . VAL A 1 85 ? 5.779 9.205 2.415 1.00 97.56 85 VAL A N 1
ATOM 690 C CA . VAL A 1 85 ? 4.653 8.315 2.714 1.00 97.56 85 VAL A CA 1
ATOM 691 C C . VAL A 1 85 ? 5.162 6.986 3.256 1.00 97.56 85 VAL A C 1
ATOM 693 O O . VAL A 1 85 ? 4.758 6.576 4.343 1.00 97.56 85 VAL A O 1
ATOM 696 N N . LEU A 1 86 ? 6.107 6.366 2.551 1.00 98.25 86 LEU A N 1
ATOM 697 C CA . LEU A 1 86 ? 6.686 5.090 2.951 1.00 98.25 86 LEU A CA 1
ATOM 698 C C . LEU A 1 86 ? 7.563 5.232 4.196 1.00 98.25 86 LEU A C 1
ATOM 700 O O . LEU A 1 86 ? 7.387 4.486 5.150 1.00 98.25 86 LEU A O 1
ATOM 704 N N . GLN A 1 87 ? 8.457 6.222 4.251 1.00 97.00 87 GLN A N 1
ATOM 705 C CA . GLN A 1 87 ? 9.371 6.381 5.387 1.00 97.00 87 GLN A CA 1
ATOM 706 C C . GLN A 1 87 ? 8.628 6.600 6.712 1.00 97.00 87 GLN A C 1
ATOM 708 O O . GLN A 1 87 ? 9.062 6.123 7.755 1.00 97.00 87 GLN A O 1
ATOM 713 N N . GLN A 1 88 ? 7.501 7.313 6.676 1.00 96.31 88 GLN A N 1
ATOM 714 C CA . GLN A 1 88 ? 6.729 7.659 7.872 1.00 96.31 88 GLN A CA 1
ATOM 715 C C . GLN A 1 88 ? 5.518 6.742 8.087 1.00 96.31 88 GLN A C 1
ATOM 717 O O . GLN A 1 88 ? 4.743 6.973 9.013 1.00 96.31 88 GLN A O 1
ATOM 722 N N . GLY A 1 89 ? 5.314 5.735 7.229 1.00 96.44 89 GLY A N 1
ATOM 723 C CA . GLY A 1 89 ? 4.151 4.849 7.300 1.00 96.44 89 GLY A CA 1
ATOM 724 C C . GLY A 1 89 ? 2.806 5.569 7.135 1.00 96.44 89 GLY A C 1
ATOM 725 O O . GLY A 1 89 ? 1.792 5.095 7.645 1.00 96.44 89 GLY A O 1
ATOM 726 N N . LYS A 1 90 ? 2.791 6.728 6.465 1.00 96.19 90 LYS A N 1
ATOM 727 C CA . LYS A 1 90 ? 1.587 7.548 6.262 1.00 96.19 90 LYS A CA 1
ATOM 728 C C . LYS A 1 90 ? 0.650 6.909 5.246 1.00 96.19 90 LYS A C 1
ATOM 730 O O . LYS A 1 90 ? 1.023 5.974 4.549 1.00 96.19 90 LYS A O 1
ATOM 735 N N . GLU A 1 91 ? -0.585 7.407 5.184 1.00 95.69 91 GLU A N 1
ATOM 736 C CA . GLU A 1 91 ? -1.620 6.904 4.260 1.00 95.69 91 GLU A CA 1
ATOM 737 C C . GLU A 1 91 ? -1.885 5.391 4.420 1.00 95.69 91 GLU A C 1
ATOM 739 O O . GLU A 1 91 ? -2.391 4.733 3.517 1.00 95.69 91 GLU A O 1
ATOM 744 N N . GLY A 1 92 ? -1.528 4.839 5.586 1.00 95.94 92 GLY A N 1
ATOM 745 C CA . GLY A 1 92 ? -1.586 3.414 5.889 1.00 95.94 92 GLY A CA 1
ATOM 746 C C . GLY A 1 92 ? -0.536 2.556 5.186 1.00 95.94 92 GLY A C 1
ATOM 747 O O . GLY A 1 92 ? -0.670 1.334 5.181 1.00 95.94 92 GLY A O 1
ATOM 748 N N . ALA A 1 93 ? 0.531 3.153 4.646 1.00 97.75 93 ALA A N 1
ATOM 749 C CA . ALA A 1 93 ? 1.657 2.424 4.065 1.00 97.75 93 ALA A CA 1
ATOM 750 C C . ALA A 1 93 ? 2.221 1.368 5.027 1.00 97.75 93 ALA A C 1
ATOM 752 O O . ALA A 1 93 ? 2.577 0.278 4.598 1.00 97.75 93 ALA A O 1
ATOM 753 N N . ASN A 1 94 ? 2.226 1.629 6.337 1.00 96.38 94 ASN A N 1
ATOM 754 C CA . ASN A 1 94 ? 2.657 0.677 7.369 1.00 96.38 94 ASN A CA 1
ATOM 755 C C . ASN A 1 94 ? 1.826 -0.618 7.443 1.00 96.38 94 ASN A C 1
ATOM 757 O O . ASN A 1 94 ? 2.326 -1.622 7.941 1.00 96.38 94 ASN A O 1
ATOM 761 N N . LYS A 1 95 ? 0.581 -0.617 6.955 1.00 96.25 95 LYS A N 1
ATOM 762 C CA . LYS A 1 95 ? -0.254 -1.823 6.829 1.00 96.25 95 LYS A CA 1
ATOM 763 C C . LYS A 1 95 ? 0.043 -2.603 5.551 1.00 96.25 95 LYS A C 1
ATOM 765 O O . LYS A 1 95 ? -0.327 -3.768 5.447 1.00 96.25 95 LYS A O 1
ATOM 770 N N . ILE A 1 96 ? 0.685 -1.952 4.583 1.00 97.25 96 ILE A N 1
ATOM 771 C CA . ILE A 1 96 ? 0.846 -2.448 3.221 1.00 97.25 96 ILE A CA 1
ATOM 772 C C . ILE A 1 96 ? 2.274 -2.871 2.920 1.00 97.25 96 ILE A C 1
ATOM 774 O O . ILE A 1 96 ? 2.453 -3.903 2.297 1.00 97.25 96 ILE A O 1
ATOM 778 N N . MET A 1 97 ? 3.292 -2.107 3.303 1.00 96.44 97 MET A N 1
ATOM 779 C CA . MET A 1 97 ? 4.681 -2.350 2.901 1.00 96.44 97 MET A CA 1
ATOM 780 C C . MET A 1 97 ? 5.387 -3.392 3.782 1.00 96.44 97 MET A C 1
ATOM 782 O O . MET A 1 97 ? 4.853 -3.810 4.810 1.00 96.44 97 MET A O 1
ATOM 786 N N . ASP A 1 98 ? 6.572 -3.844 3.366 1.00 95.69 98 ASP A N 1
ATOM 787 C CA . ASP A 1 98 ? 7.473 -4.623 4.226 1.00 95.69 98 ASP A CA 1
ATOM 788 C C . ASP A 1 98 ? 7.947 -3.767 5.414 1.00 95.69 98 ASP A C 1
ATOM 790 O O . ASP A 1 98 ? 8.296 -2.597 5.243 1.00 95.69 98 ASP A O 1
ATOM 794 N N . SER A 1 99 ? 7.974 -4.335 6.621 1.00 95.69 99 SER A N 1
ATOM 795 C CA . SER A 1 99 ? 8.286 -3.582 7.843 1.00 95.69 99 SER A CA 1
ATOM 796 C C . SER A 1 99 ? 9.716 -3.040 7.890 1.00 95.69 99 SER A C 1
ATOM 798 O O . SER A 1 99 ? 9.972 -2.077 8.608 1.00 95.69 99 SER A O 1
ATOM 800 N N . ASN A 1 100 ? 10.648 -3.628 7.135 1.00 96.19 100 ASN A N 1
ATOM 801 C CA . ASN A 1 100 ? 12.035 -3.175 7.064 1.00 96.19 100 ASN A CA 1
ATOM 802 C C . ASN A 1 100 ? 12.254 -2.112 5.983 1.00 96.19 100 ASN A C 1
ATOM 804 O O . ASN A 1 100 ? 13.281 -1.430 6.014 1.00 96.19 100 ASN A O 1
ATOM 808 N N . LEU A 1 101 ? 11.316 -1.949 5.042 1.00 97.81 101 LEU A N 1
ATOM 809 C CA . LEU A 1 101 ? 11.460 -1.012 3.929 1.00 97.81 101 LEU A CA 1
ATOM 810 C C . LEU A 1 101 ? 11.767 0.424 4.390 1.00 97.81 101 LEU A C 1
ATOM 812 O O . LEU A 1 101 ? 12.713 0.989 3.844 1.00 97.81 101 LEU A O 1
ATOM 816 N N . PRO A 1 102 ? 11.094 1.013 5.404 1.00 97.81 102 PRO A N 1
ATOM 817 C CA . PRO A 1 102 ? 11.380 2.384 5.840 1.00 97.81 102 PRO A CA 1
ATOM 818 C C . PRO A 1 102 ? 12.851 2.642 6.182 1.00 97.81 102 PRO A C 1
ATOM 820 O O . PRO A 1 102 ? 13.384 3.698 5.846 1.00 97.81 102 PRO A O 1
ATOM 823 N N . ASN A 1 103 ? 13.524 1.660 6.789 1.00 96.81 103 ASN A N 1
ATOM 824 C CA . ASN A 1 103 ? 14.936 1.763 7.158 1.00 96.81 103 ASN A CA 1
ATOM 825 C C . ASN A 1 103 ? 15.861 1.694 5.932 1.00 96.81 103 ASN A C 1
ATOM 827 O O . ASN A 1 103 ? 16.930 2.302 5.931 1.00 96.81 103 ASN A O 1
ATOM 831 N N . GLN A 1 104 ? 15.444 0.983 4.881 1.00 97.81 104 GLN A N 1
ATOM 832 C CA . GLN A 1 104 ? 16.190 0.858 3.625 1.00 97.81 104 GLN A CA 1
ATOM 833 C C . GLN A 1 104 ? 16.111 2.129 2.771 1.00 97.81 104 GLN A C 1
ATOM 835 O O . GLN A 1 104 ? 17.029 2.395 2.000 1.00 97.81 104 GLN A O 1
ATOM 840 N N . LEU A 1 105 ? 15.057 2.944 2.923 1.00 97.06 105 LEU A N 1
ATOM 841 C CA . LEU A 1 105 ? 14.852 4.150 2.109 1.00 97.06 105 LEU A CA 1
ATOM 842 C C . LEU A 1 105 ? 15.972 5.189 2.256 1.00 97.06 105 LEU A C 1
ATOM 844 O O . LEU A 1 105 ? 16.134 6.017 1.370 1.00 97.06 105 LEU A O 1
ATOM 848 N N . THR A 1 106 ? 16.797 5.133 3.304 1.00 95.56 106 THR A N 1
ATOM 849 C CA . THR A 1 106 ? 18.003 5.979 3.414 1.00 95.56 106 THR A CA 1
ATOM 850 C C . THR A 1 106 ? 18.944 5.831 2.212 1.00 95.56 106 THR A C 1
ATOM 852 O O . THR A 1 106 ? 19.633 6.783 1.856 1.00 95.56 106 THR A O 1
ATOM 855 N N . ASN A 1 107 ? 18.899 4.682 1.531 1.00 97.25 107 ASN A N 1
ATOM 856 C CA . ASN A 1 107 ? 19.636 4.381 0.308 1.00 97.25 107 ASN A CA 1
ATOM 857 C C . ASN A 1 107 ? 18.717 4.374 -0.931 1.00 97.25 107 ASN A C 1
ATOM 859 O O . ASN A 1 107 ? 18.857 3.516 -1.796 1.00 97.25 107 ASN A O 1
ATOM 863 N N . ILE A 1 108 ? 17.763 5.309 -1.048 1.00 97.31 108 ILE A N 1
ATOM 864 C CA . ILE A 1 108 ? 16.772 5.337 -2.151 1.00 97.31 108 ILE A CA 1
ATOM 865 C C . ILE A 1 108 ? 17.373 5.427 -3.570 1.00 97.31 108 ILE A C 1
ATOM 867 O O . ILE A 1 108 ? 16.685 5.134 -4.546 1.00 97.31 108 ILE A O 1
ATOM 871 N N . ASN A 1 109 ? 18.651 5.805 -3.682 1.00 97.44 109 ASN A N 1
ATOM 872 C CA . ASN A 1 109 ? 19.421 5.817 -4.932 1.00 97.44 109 ASN A CA 1
ATOM 873 C C . ASN A 1 109 ? 19.957 4.434 -5.336 1.00 97.44 109 ASN A C 1
ATOM 875 O O . ASN A 1 109 ? 20.599 4.325 -6.375 1.00 97.44 109 ASN A O 1
ATOM 879 N N . ASP A 1 110 ? 19.770 3.401 -4.515 1.00 98.50 110 ASP A N 1
ATOM 880 C CA . ASP A 1 110 ? 19.953 2.020 -4.949 1.00 98.50 110 ASP A CA 1
ATOM 881 C C . ASP A 1 110 ? 18.738 1.626 -5.808 1.00 98.50 110 ASP A C 1
ATOM 883 O O . ASP A 1 110 ? 17.598 1.695 -5.325 1.00 98.50 110 ASP A O 1
ATOM 887 N N . PRO A 1 111 ? 18.937 1.176 -7.058 1.00 98.56 111 PRO A N 1
ATOM 888 C CA . PRO A 1 111 ? 17.831 0.917 -7.970 1.00 98.56 111 PRO A CA 1
ATOM 889 C C . PRO A 1 111 ? 16.902 -0.200 -7.483 1.00 98.56 111 PRO A C 1
ATOM 891 O O . PRO A 1 111 ? 15.698 -0.160 -7.741 1.00 98.56 111 PRO A O 1
ATOM 894 N N . LYS A 1 112 ? 17.411 -1.174 -6.719 1.00 98.69 112 LYS A N 1
ATOM 895 C CA . LYS A 1 112 ? 16.590 -2.252 -6.159 1.00 98.69 112 LYS A CA 1
ATOM 896 C C . LYS A 1 112 ? 15.702 -1.723 -5.038 1.00 98.69 112 LYS A C 1
ATOM 898 O O . LYS A 1 112 ? 14.528 -2.084 -4.977 1.00 98.69 112 LYS A O 1
ATOM 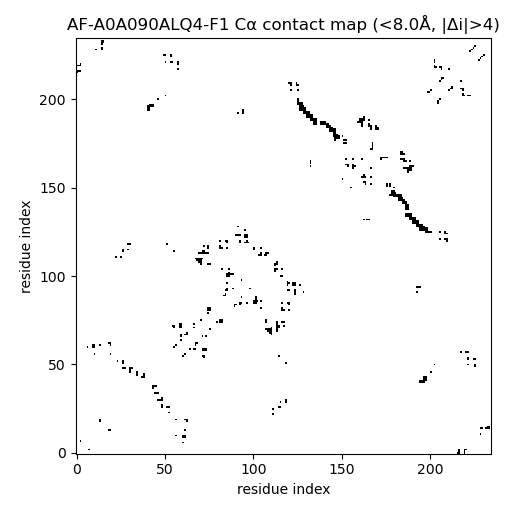903 N N . ILE A 1 113 ? 16.233 -0.857 -4.173 1.00 98.69 113 ILE A N 1
ATOM 904 C CA . ILE A 1 113 ? 15.447 -0.188 -3.121 1.00 98.69 113 ILE A CA 1
ATOM 905 C C . ILE A 1 113 ? 14.407 0.739 -3.755 1.00 98.69 113 ILE A C 1
ATOM 907 O O . ILE A 1 113 ? 13.252 0.737 -3.331 1.00 98.69 113 ILE A O 1
ATOM 911 N N . ASN A 1 114 ? 14.778 1.464 -4.811 1.00 98.69 114 ASN A N 1
ATOM 912 C CA . ASN A 1 114 ? 13.875 2.336 -5.557 1.00 98.69 114 ASN A CA 1
ATOM 913 C C . ASN A 1 114 ? 12.681 1.569 -6.158 1.00 98.69 114 ASN A C 1
ATOM 915 O O . ASN A 1 114 ? 11.532 1.990 -6.016 1.00 98.69 114 ASN A O 1
ATOM 919 N N . ILE A 1 115 ? 12.934 0.395 -6.747 1.00 98.81 115 ILE A N 1
ATOM 920 C CA . ILE A 1 115 ? 11.890 -0.493 -7.284 1.00 98.81 115 ILE A CA 1
ATOM 921 C C . ILE A 1 115 ? 10.979 -1.025 -6.175 1.00 98.81 115 ILE A C 1
ATOM 923 O O . ILE A 1 115 ? 9.757 -0.956 -6.302 1.00 98.81 115 ILE A O 1
ATOM 927 N N . LYS A 1 116 ? 11.543 -1.497 -5.058 1.00 98.81 116 LYS A N 1
ATOM 928 C CA . LYS A 1 116 ? 10.745 -1.952 -3.907 1.00 98.81 116 LYS 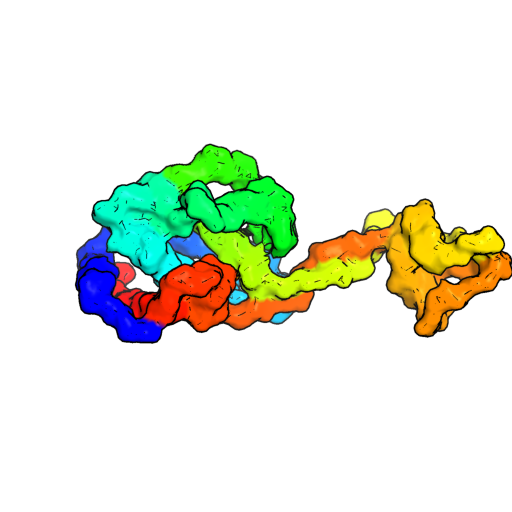A CA 1
ATOM 929 C C . LYS A 1 116 ? 9.874 -0.840 -3.332 1.00 98.81 116 LYS A C 1
ATOM 931 O O . LYS A 1 116 ? 8.704 -1.071 -3.032 1.00 98.81 116 LYS A O 1
ATOM 936 N N . ALA A 1 117 ? 10.425 0.369 -3.216 1.00 98.69 117 ALA A N 1
ATOM 937 C CA . ALA A 1 117 ? 9.692 1.546 -2.772 1.00 98.69 117 ALA A CA 1
ATOM 938 C C . ALA A 1 117 ? 8.530 1.864 -3.721 1.00 98.69 117 ALA A C 1
ATOM 940 O O . ALA A 1 117 ? 7.403 2.042 -3.270 1.00 98.69 117 ALA A O 1
ATOM 941 N N . SER A 1 118 ? 8.767 1.847 -5.032 1.00 98.56 118 SER A N 1
ATOM 942 C CA . SER A 1 118 ? 7.712 2.049 -6.027 1.00 98.56 118 SER A CA 1
ATOM 943 C C . SER A 1 118 ? 6.587 1.015 -5.918 1.00 98.56 118 SER A C 1
ATOM 945 O O . SER A 1 118 ? 5.413 1.390 -5.885 1.00 98.56 118 SER A O 1
ATOM 947 N N . ILE A 1 119 ? 6.921 -0.273 -5.779 1.00 98.75 119 ILE A N 1
ATOM 948 C CA . ILE A 1 119 ? 5.929 -1.341 -5.595 1.00 98.75 119 ILE A CA 1
ATOM 949 C C . ILE A 1 119 ? 5.125 -1.087 -4.314 1.00 98.75 119 ILE A C 1
ATOM 951 O O . ILE A 1 119 ? 3.897 -1.018 -4.363 1.00 98.75 119 ILE A O 1
ATOM 955 N N . ALA A 1 120 ? 5.795 -0.858 -3.183 1.00 98.75 120 ALA A N 1
ATOM 956 C CA . ALA A 1 120 ? 5.141 -0.551 -1.911 1.00 98.75 120 ALA A CA 1
ATOM 957 C C . ALA A 1 120 ? 4.200 0.657 -2.014 1.00 98.75 120 ALA A C 1
ATOM 959 O O . ALA A 1 120 ? 3.080 0.643 -1.488 1.00 98.75 120 ALA A O 1
ATOM 960 N N . TYR A 1 121 ? 4.638 1.697 -2.723 1.00 98.50 121 TYR A N 1
ATOM 961 C CA . TYR A 1 121 ? 3.851 2.898 -2.931 1.00 98.50 121 TYR A CA 1
ATOM 962 C C . TYR A 1 121 ? 2.622 2.631 -3.794 1.00 98.50 121 TYR A C 1
ATOM 964 O O . TYR A 1 121 ? 1.520 3.033 -3.421 1.00 98.50 121 TYR A O 1
ATOM 972 N N . LEU A 1 122 ? 2.770 1.888 -4.896 1.00 98.38 122 LEU A N 1
ATOM 973 C CA . LEU A 1 122 ? 1.641 1.493 -5.730 1.00 98.38 122 LEU A CA 1
ATOM 974 C C . LE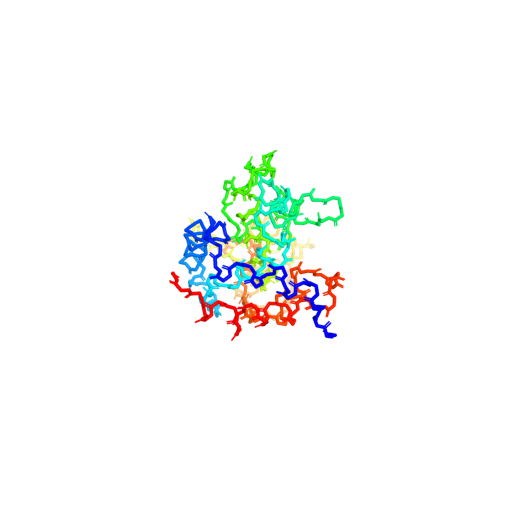U A 1 122 ? 0.593 0.747 -4.902 1.00 98.38 122 LEU A C 1
ATOM 976 O O . LEU A 1 122 ? -0.568 1.148 -4.895 1.00 98.38 122 LEU A O 1
ATOM 980 N N . PHE A 1 123 ? 0.985 -0.290 -4.159 1.00 98.56 123 PHE A N 1
ATOM 981 C CA . PHE A 1 123 ? 0.043 -1.030 -3.316 1.00 98.56 123 PHE A CA 1
ATOM 982 C C . PHE A 1 123 ? -0.624 -0.124 -2.272 1.00 98.56 123 PHE A C 1
ATOM 984 O O . PHE A 1 123 ? -1.838 -0.209 -2.086 1.00 98.56 123 PHE A O 1
ATOM 991 N N . THR A 1 124 ? 0.126 0.798 -1.659 1.00 98.31 124 THR A N 1
ATOM 992 C CA . THR A 1 124 ? -0.424 1.792 -0.719 1.00 98.31 124 THR A CA 1
ATOM 993 C C . THR A 1 124 ? -1.523 2.625 -1.379 1.00 98.31 124 THR A C 1
ATOM 995 O O . THR A 1 124 ? -2.613 2.773 -0.832 1.00 98.31 124 THR A O 1
ATOM 998 N N . ARG A 1 125 ? -1.291 3.111 -2.603 1.00 97.69 125 ARG A N 1
ATOM 999 C CA . ARG A 1 125 ? -2.259 3.931 -3.349 1.00 97.69 125 ARG A CA 1
ATOM 1000 C C . ARG A 1 125 ? -3.462 3.133 -3.870 1.00 97.69 125 ARG A C 1
ATOM 1002 O O . ARG A 1 125 ? -4.498 3.724 -4.197 1.00 97.69 125 ARG A O 1
ATOM 1009 N N . MET A 1 126 ? -3.341 1.810 -3.952 1.00 97.94 126 MET A N 1
ATOM 1010 C CA . MET A 1 126 ? -4.393 0.912 -4.432 1.00 97.94 126 MET A CA 1
ATOM 1011 C C . MET A 1 126 ? -5.293 0.395 -3.306 1.00 97.94 126 MET A C 1
ATOM 1013 O O . MET A 1 126 ? -6.493 0.215 -3.541 1.00 97.94 126 MET A O 1
ATOM 1017 N N . ALA A 1 127 ? -4.769 0.253 -2.088 1.00 98.12 127 ALA A N 1
ATOM 1018 C CA . ALA A 1 127 ? -5.526 -0.171 -0.916 1.00 98.12 127 ALA A CA 1
ATOM 1019 C C . ALA A 1 127 ? -6.646 0.822 -0.552 1.00 98.12 127 ALA A C 1
ATOM 1021 O O . ALA A 1 127 ? -6.476 2.047 -0.584 1.00 98.12 127 ALA A O 1
ATOM 1022 N N . LYS A 1 128 ? -7.831 0.312 -0.215 1.00 98.12 128 LYS A N 1
ATOM 1023 C CA . LYS A 1 128 ? -8.904 1.090 0.414 1.00 98.12 128 LYS A CA 1
ATOM 1024 C C . LYS A 1 128 ? -8.890 0.758 1.897 1.00 98.12 128 LYS A C 1
ATOM 1026 O O . LYS A 1 128 ? -9.134 -0.382 2.283 1.00 98.12 128 LYS A O 1
ATOM 1031 N N . LEU A 1 129 ? -8.574 1.751 2.716 1.00 97.00 129 LEU A N 1
ATOM 1032 C CA . LEU A 1 129 ? -8.429 1.574 4.154 1.00 97.00 129 LEU A CA 1
ATOM 1033 C C . LEU A 1 129 ? -9.655 2.112 4.887 1.00 97.00 129 LEU A C 1
ATOM 1035 O O . LEU A 1 129 ? -10.271 3.077 4.430 1.00 97.00 129 LEU A O 1
ATOM 1039 N N . LYS A 1 130 ? -9.985 1.502 6.026 1.00 96.44 130 LYS A N 1
ATOM 1040 C CA . LYS A 1 130 ? -11.013 2.000 6.947 1.00 96.44 130 LYS A CA 1
ATOM 1041 C C . LYS A 1 130 ? -10.563 1.837 8.394 1.00 96.44 130 LYS A C 1
ATOM 1043 O O . LYS A 1 130 ? -9.816 0.911 8.704 1.00 96.44 130 LYS A O 1
ATOM 1048 N N . ASN A 1 131 ? -11.016 2.742 9.254 1.00 95.88 131 ASN A N 1
ATOM 1049 C CA . ASN A 1 131 ? -10.907 2.571 10.697 1.00 95.88 131 ASN A CA 1
ATOM 1050 C C . ASN A 1 131 ? -11.982 1.582 11.142 1.00 95.88 131 ASN A C 1
ATOM 1052 O O . ASN A 1 131 ? -13.144 1.770 10.794 1.00 95.88 131 ASN A O 1
ATOM 1056 N N . GLU A 1 132 ? -11.593 0.567 11.901 1.00 95.69 132 GLU A N 1
ATOM 1057 C CA . GLU A 1 132 ? -12.502 -0.450 12.426 1.00 95.69 132 GLU A CA 1
ATOM 1058 C C . GLU A 1 132 ? -12.231 -0.668 13.918 1.00 95.69 132 GLU A C 1
ATOM 1060 O O . GLU A 1 132 ? -11.084 -0.577 14.365 1.00 95.69 132 GLU A O 1
ATOM 1065 N N . SER A 1 133 ? -13.279 -0.983 14.683 1.00 96.88 133 SER A N 1
ATOM 1066 C CA . SER A 1 133 ? -13.136 -1.564 16.019 1.00 96.88 133 SER A CA 1
ATOM 1067 C C . SER A 1 133 ? -12.574 -2.979 15.911 1.00 96.88 133 SER A C 1
ATOM 1069 O O . SER A 1 133 ? -13.202 -3.854 15.321 1.00 96.88 133 SER A O 1
ATOM 1071 N N . ILE A 1 134 ? -11.390 -3.205 16.480 1.00 95.19 134 ILE A N 1
ATOM 1072 C CA . ILE A 1 134 ? -10.743 -4.517 16.530 1.00 95.19 134 ILE A CA 1
ATOM 1073 C C . ILE A 1 134 ? -10.599 -4.938 17.990 1.00 95.19 134 ILE A C 1
ATOM 1075 O O . ILE A 1 134 ? -10.006 -4.216 18.800 1.00 95.19 134 ILE A O 1
ATOM 1079 N N . LEU A 1 135 ? -11.136 -6.115 18.311 1.00 96.31 135 LEU A N 1
ATOM 1080 C CA . LEU A 1 135 ? -11.004 -6.750 19.620 1.00 96.31 135 LEU A CA 1
ATOM 1081 C C . LEU A 1 135 ? -9.536 -7.083 19.924 1.00 96.31 135 LEU A C 1
ATOM 1083 O O . LEU A 1 135 ? -8.762 -7.435 19.034 1.00 96.31 135 LEU A O 1
ATOM 1087 N N . ASP A 1 136 ? -9.143 -6.984 21.194 1.00 94.94 136 ASP A N 1
ATOM 1088 C CA . ASP A 1 136 ? -7.855 -7.511 21.646 1.00 94.94 136 ASP A CA 1
ATOM 1089 C C . ASP A 1 136 ? -7.981 -9.022 21.868 1.00 94.94 136 ASP A C 1
ATOM 1091 O O . ASP A 1 136 ? -8.490 -9.477 22.890 1.00 94.94 136 ASP A O 1
ATOM 1095 N N . ASP A 1 137 ? -7.517 -9.819 20.908 1.00 90.38 137 ASP A N 1
ATOM 1096 C CA . ASP A 1 137 ? -7.614 -11.284 20.977 1.00 90.38 137 ASP A CA 1
ATOM 1097 C C . ASP A 1 137 ? -6.825 -11.902 22.141 1.00 90.38 137 ASP A C 1
ATOM 1099 O O . ASP A 1 137 ? -7.083 -13.043 22.529 1.00 90.38 137 ASP A O 1
ATOM 1103 N N . ARG A 1 138 ? -5.886 -11.147 22.727 1.00 94.81 138 ARG A N 1
ATOM 1104 C CA . ARG A 1 138 ? -5.106 -11.570 23.900 1.00 94.81 138 ARG A CA 1
ATOM 1105 C C . ARG A 1 138 ? -5.905 -11.447 25.197 1.00 94.81 138 ARG A C 1
ATOM 1107 O O . ARG A 1 138 ? -5.528 -12.064 26.188 1.00 94.81 138 ARG A O 1
ATOM 1114 N N . ASP A 1 139 ? -6.980 -10.658 25.194 1.00 95.25 139 ASP A N 1
ATOM 1115 C CA . ASP A 1 139 ? -7.865 -10.448 26.336 1.00 95.25 139 ASP A CA 1
ATOM 1116 C C . ASP A 1 139 ? -9.321 -10.740 25.951 1.00 95.25 139 ASP A C 1
ATOM 1118 O O . ASP A 1 139 ? -10.057 -9.935 25.370 1.00 95.25 139 ASP A O 1
ATOM 1122 N N . GLN A 1 140 ? -9.747 -11.953 26.284 1.00 94.25 140 GLN A N 1
ATOM 1123 C CA . GLN A 1 140 ? -11.086 -12.440 25.970 1.00 94.25 140 GLN A CA 1
ATOM 1124 C C . GLN A 1 140 ? -12.109 -12.145 27.076 1.00 94.25 140 GLN A C 1
ATOM 1126 O O . GLN A 1 140 ? -13.267 -12.541 26.951 1.00 94.25 140 GLN A O 1
ATOM 1131 N N . ASN A 1 141 ? -11.717 -11.436 28.140 1.00 97.50 141 ASN A N 1
ATOM 1132 C CA . ASN A 1 141 ? -12.607 -11.156 29.260 1.00 97.50 141 ASN A CA 1
ATOM 1133 C C . ASN A 1 141 ? -13.681 -10.127 28.892 1.00 97.50 141 ASN A C 1
ATOM 1135 O O . ASN A 1 141 ? -13.417 -9.128 28.218 1.00 97.50 141 ASN A O 1
ATOM 1139 N N . ILE A 1 142 ? -14.892 -10.346 29.407 1.00 97.94 142 ILE A N 1
ATOM 1140 C CA . ILE A 1 142 ? -15.967 -9.352 29.387 1.00 97.94 142 ILE A CA 1
ATOM 1141 C C . ILE A 1 142 ? -15.908 -8.572 30.697 1.00 97.94 142 ILE A C 1
ATOM 1143 O O . ILE A 1 142 ? -16.107 -9.123 31.779 1.00 97.94 142 ILE A O 1
ATOM 1147 N N . TYR A 1 143 ? -15.664 -7.276 30.582 1.00 98.44 143 TYR A N 1
ATOM 1148 C CA . TYR A 1 143 ? -15.625 -6.334 31.687 1.00 98.44 143 TYR A CA 1
ATOM 1149 C C . TYR A 1 143 ? -16.976 -5.657 31.881 1.00 98.44 143 TYR A C 1
ATOM 1151 O O . TYR A 1 143 ? -17.812 -5.629 30.977 1.00 98.44 143 TYR A O 1
ATOM 1159 N N . GLN A 1 144 ? -17.170 -5.086 33.067 1.00 98.44 144 GLN A N 1
ATOM 1160 C CA . GLN A 1 144 ? -18.340 -4.289 33.410 1.00 98.44 144 GLN A CA 1
ATOM 1161 C C . GLN A 1 144 ? -17.901 -2.920 33.926 1.00 98.44 144 GLN A C 1
ATOM 1163 O O . GLN A 1 144 ? -16.921 -2.814 34.663 1.00 98.44 144 GLN A O 1
ATOM 1168 N N . TYR A 1 145 ? -18.630 -1.879 33.541 1.00 98.50 145 TYR A N 1
ATOM 1169 C CA . TYR A 1 145 ? -18.425 -0.515 34.005 1.00 98.50 145 TYR A CA 1
ATOM 1170 C C . TYR A 1 145 ? -19.763 0.091 34.420 1.00 98.50 145 TYR A C 1
ATOM 1172 O O . TYR A 1 145 ? -20.702 0.125 33.628 1.00 98.50 145 TYR A O 1
ATOM 1180 N N . GLU A 1 146 ? -19.841 0.585 35.651 1.00 98.56 146 GLU A N 1
ATOM 1181 C CA . GLU A 1 146 ? -20.984 1.363 36.121 1.00 98.56 146 GLU A CA 1
ATOM 1182 C C . GLU A 1 146 ? -20.832 2.826 35.695 1.00 98.56 146 GLU A C 1
ATOM 1184 O O . GLU A 1 146 ? -19.879 3.509 36.086 1.00 98.56 146 GLU A O 1
ATOM 1189 N N . VAL A 1 147 ? -21.776 3.296 34.880 1.00 98.56 147 VAL A N 1
ATOM 1190 C CA . VAL A 1 147 ? -21.810 4.655 34.335 1.00 98.56 147 VAL A CA 1
ATOM 1191 C C . VAL A 1 147 ? -21.921 5.674 35.463 1.00 98.56 147 VAL A C 1
ATOM 1193 O O . VAL A 1 147 ? -22.829 5.614 36.296 1.00 98.56 147 VAL A O 1
ATOM 1196 N N . LYS A 1 148 ? -21.023 6.661 35.472 1.00 98.44 148 LYS A N 1
ATOM 1197 C CA . LYS A 1 148 ? -21.028 7.753 36.449 1.00 98.44 148 LYS A CA 1
ATOM 1198 C C . LYS A 1 148 ? -21.691 8.993 35.865 1.00 98.44 148 LYS A C 1
ATOM 1200 O O . LYS A 1 148 ? -21.771 9.182 34.652 1.00 98.44 148 LYS A O 1
ATOM 1205 N N . ARG A 1 149 ? -22.159 9.884 36.741 1.00 97.94 149 ARG A N 1
ATOM 1206 C CA . ARG A 1 149 ? -22.715 11.176 36.323 1.00 97.94 149 ARG A CA 1
ATOM 1207 C C . ARG A 1 149 ? -21.672 11.959 35.516 1.00 97.94 149 ARG A C 1
ATOM 1209 O O . ARG A 1 149 ? -20.606 12.265 36.038 1.00 97.94 149 ARG A O 1
ATOM 1216 N N . GLY A 1 150 ? -22.022 12.306 34.277 1.00 96.88 150 GLY A N 1
ATOM 1217 C CA . GLY A 1 150 ? -21.155 13.041 33.351 1.00 96.88 150 GLY A CA 1
ATOM 1218 C C . GLY A 1 150 ? -20.313 12.163 32.420 1.00 96.88 150 GLY A C 1
ATOM 1219 O O . GLY A 1 150 ? -19.603 12.715 31.584 1.00 96.88 150 GLY A O 1
ATOM 1220 N N . ASP A 1 151 ? -20.390 10.833 32.528 1.00 98.50 151 ASP A N 1
ATOM 1221 C CA . ASP A 1 151 ? -19.752 9.945 31.556 1.00 98.50 151 ASP A CA 1
ATOM 1222 C C . ASP A 1 151 ? -20.457 10.002 30.189 1.00 98.50 151 ASP A C 1
ATOM 1224 O O . ASP A 1 151 ? -21.674 10.164 30.095 1.00 98.50 151 ASP A O 1
ATOM 1228 N N . THR A 1 152 ? -19.675 9.809 29.128 1.00 98.62 152 THR A N 1
ATOM 1229 C CA . THR A 1 152 ? -20.142 9.560 27.760 1.00 98.62 152 THR A CA 1
ATOM 1230 C C . THR A 1 152 ? -19.580 8.220 27.286 1.00 98.62 152 THR A C 1
ATOM 1232 O O . THR A 1 152 ? -18.597 7.725 27.843 1.00 98.62 152 THR A O 1
ATOM 1235 N N . LEU A 1 153 ? -20.146 7.618 26.233 1.00 98.50 153 LEU A N 1
ATOM 1236 C CA . LEU A 1 153 ? -19.550 6.403 25.655 1.00 98.50 153 LEU A CA 1
ATOM 1237 C C . LEU A 1 153 ? -18.091 6.627 25.232 1.00 98.50 153 LEU A C 1
ATOM 1239 O O . LEU A 1 153 ? -17.262 5.741 25.417 1.00 98.50 153 LEU A O 1
ATOM 1243 N N . GLU A 1 154 ? -17.757 7.820 24.735 1.00 98.25 154 GLU A N 1
ATOM 1244 C CA . GLU A 1 154 ? -16.385 8.185 24.379 1.00 98.25 154 GLU A CA 1
ATOM 1245 C C . GLU A 1 154 ? -15.452 8.207 25.602 1.00 98.25 154 GLU A C 1
ATOM 1247 O O . GLU A 1 154 ? -14.376 7.599 25.566 1.00 98.25 154 GLU A O 1
ATOM 1252 N N . SER A 1 155 ? -15.856 8.861 26.703 1.00 98.38 155 SER A N 1
ATOM 1253 C CA . SER A 1 155 ? -15.024 8.938 27.912 1.00 98.38 155 SER A CA 1
ATOM 1254 C C . SER A 1 155 ? -14.809 7.554 28.530 1.00 98.38 155 SER A C 1
ATOM 1256 O O . SER A 1 155 ? -13.690 7.226 28.941 1.00 98.38 155 SER A O 1
ATOM 1258 N N . ILE A 1 156 ? -15.849 6.714 28.527 1.00 98.62 156 ILE A N 1
ATOM 1259 C CA . ILE A 1 156 ? -15.799 5.332 29.010 1.00 98.62 156 ILE A CA 1
ATOM 1260 C C . ILE A 1 156 ? -14.898 4.484 28.112 1.00 98.62 156 ILE A C 1
ATOM 1262 O O . ILE A 1 156 ? -14.015 3.800 28.634 1.00 98.62 156 ILE A O 1
ATOM 1266 N N . ALA A 1 157 ? -15.077 4.540 26.789 1.00 98.50 157 ALA A N 1
ATOM 1267 C CA . ALA A 1 157 ? -14.285 3.771 25.833 1.00 98.50 157 ALA A CA 1
ATOM 1268 C C . ALA A 1 157 ? -12.790 4.065 25.988 1.00 98.50 157 ALA A C 1
ATOM 1270 O O . ALA A 1 157 ? -11.981 3.155 26.193 1.00 98.50 157 ALA A O 1
ATOM 1271 N N . LYS A 1 158 ? -12.438 5.357 26.002 1.00 98.06 158 LYS A N 1
ATOM 1272 C CA . LYS A 1 158 ? -11.059 5.824 26.167 1.00 98.06 158 LYS A CA 1
ATOM 1273 C C . LYS A 1 158 ? -10.454 5.375 27.494 1.00 98.06 158 LYS A C 1
ATOM 1275 O O . LYS A 1 158 ? -9.336 4.867 27.515 1.00 98.06 158 LYS A O 1
ATOM 1280 N N . LYS A 1 159 ? -11.181 5.551 28.602 1.00 98.19 159 LYS A N 1
ATOM 1281 C CA . LYS A 1 159 ? -10.703 5.191 29.946 1.00 98.19 159 LYS A CA 1
ATOM 1282 C C . LYS A 1 159 ? -10.487 3.689 30.106 1.00 98.19 159 LYS A C 1
ATOM 1284 O O . LYS A 1 159 ? -9.584 3.274 30.827 1.00 98.19 159 LYS A O 1
ATOM 1289 N N . ASN A 1 160 ? -11.315 2.884 29.448 1.00 98.06 160 ASN A N 1
ATOM 1290 C CA . ASN A 1 160 ? -11.343 1.444 29.649 1.00 98.06 160 ASN A CA 1
ATOM 1291 C C . ASN A 1 160 ? -10.653 0.643 28.538 1.00 98.06 160 ASN A C 1
ATOM 1293 O O . ASN A 1 160 ? -10.610 -0.582 28.639 1.00 98.06 160 ASN A O 1
ATOM 1297 N N . GLY A 1 161 ? -10.063 1.287 27.526 1.00 97.62 161 GLY A N 1
ATOM 1298 C CA . GLY A 1 161 ? -9.364 0.597 26.437 1.00 97.62 161 GLY A CA 1
ATOM 1299 C C . GLY A 1 161 ? -10.310 -0.264 25.601 1.00 97.62 161 GLY A C 1
ATOM 1300 O O . GLY A 1 161 ? -10.064 -1.452 25.407 1.00 97.62 161 GLY A O 1
ATOM 1301 N N . THR A 1 162 ? -11.427 0.326 25.189 1.00 98.19 162 THR A N 1
ATOM 1302 C CA . THR A 1 162 ? -12.407 -0.270 24.277 1.00 98.19 162 THR A CA 1
ATOM 1303 C C . THR A 1 162 ? -12.850 0.777 23.250 1.00 98.19 162 THR A C 1
ATOM 1305 O O . THR A 1 162 ? -12.278 1.869 23.189 1.00 98.19 162 THR A O 1
ATOM 1308 N N . THR A 1 163 ? -13.847 0.470 22.427 1.00 98.38 163 THR A N 1
ATOM 1309 C CA . THR A 1 163 ? -14.414 1.392 21.435 1.00 98.38 163 THR A CA 1
ATOM 1310 C C . THR A 1 163 ? -15.889 1.654 21.732 1.00 98.38 163 THR A C 1
ATOM 1312 O O . THR A 1 163 ? -16.539 0.918 22.477 1.00 98.38 163 THR A O 1
ATOM 1315 N N . ILE A 1 164 ? -16.431 2.727 21.151 1.00 98.25 164 ILE A N 1
ATOM 1316 C CA . ILE A 1 164 ? -17.868 3.017 21.234 1.00 98.25 164 ILE A CA 1
ATOM 1317 C C . ILE A 1 164 ? -18.670 1.880 20.586 1.00 98.25 164 ILE A C 1
ATOM 1319 O O . ILE A 1 164 ? -19.688 1.470 21.138 1.00 98.25 164 ILE A O 1
ATOM 1323 N N . ASP A 1 165 ? -18.186 1.336 19.468 1.00 97.75 165 ASP A N 1
ATOM 1324 C CA . ASP A 1 165 ? -18.845 0.239 18.757 1.00 97.75 165 ASP A CA 1
ATOM 1325 C C . ASP A 1 165 ? -18.936 -1.026 19.622 1.00 97.75 165 ASP A C 1
ATOM 1327 O O . ASP A 1 165 ? -20.010 -1.622 19.708 1.00 97.75 165 ASP A O 1
ATOM 1331 N N . GLU A 1 166 ? -17.871 -1.388 20.349 1.00 97.81 166 GLU A N 1
ATOM 1332 C CA . GLU A 1 166 ? -17.922 -2.513 21.293 1.00 97.81 166 GLU A CA 1
ATOM 1333 C C . GLU A 1 166 ? -18.891 -2.252 22.448 1.00 97.81 166 GLU A C 1
ATOM 1335 O O . GLU A 1 166 ? -19.678 -3.130 22.801 1.00 97.81 166 GLU A O 1
ATOM 1340 N N . LEU A 1 167 ? -18.873 -1.045 23.028 1.00 98.56 167 LEU A N 1
ATOM 1341 C CA . LEU A 1 167 ? -19.815 -0.682 24.090 1.00 98.56 167 LEU A CA 1
ATOM 1342 C C . LEU A 1 167 ? -21.260 -0.794 23.604 1.00 98.56 167 LEU A C 1
ATOM 1344 O O . LEU A 1 167 ? -22.109 -1.321 24.320 1.00 98.56 167 LEU A O 1
ATOM 1348 N N . LYS A 1 168 ? -21.560 -0.329 22.391 1.00 98.56 168 LYS A N 1
ATOM 1349 C CA . LYS A 1 168 ? -22.909 -0.436 21.834 1.00 98.56 168 LYS A CA 1
ATOM 1350 C C . LYS A 1 168 ? -23.297 -1.882 21.569 1.00 98.56 168 LYS A C 1
ATOM 1352 O O . LYS A 1 168 ? -24.364 -2.305 22.010 1.00 98.56 168 LYS A O 1
ATOM 1357 N N . SER A 1 169 ? -22.414 -2.636 20.918 1.00 97.69 169 SER A N 1
ATOM 1358 C CA . SER A 1 169 ? -22.625 -4.036 20.549 1.00 97.69 169 SER A CA 1
ATOM 1359 C C . SER A 1 169 ? -22.917 -4.913 21.772 1.00 97.69 169 SER A C 1
ATOM 1361 O O . SER A 1 169 ? -23.949 -5.580 21.828 1.00 97.69 169 SER A O 1
ATOM 1363 N N . TYR A 1 170 ? -22.091 -4.831 22.821 1.00 97.81 170 TYR A N 1
ATOM 1364 C CA . TYR A 1 170 ? -22.253 -5.654 24.029 1.00 97.81 170 TYR A CA 1
ATOM 1365 C C . TYR A 1 170 ? -23.457 -5.276 24.903 1.00 97.81 170 TYR A C 1
ATOM 1367 O O . TYR A 1 170 ? -23.827 -6.043 25.796 1.00 97.81 170 TYR A O 1
ATOM 1375 N N . ASN A 1 171 ? -24.064 -4.109 24.670 1.00 98.31 171 ASN A N 1
ATOM 1376 C CA . ASN A 1 171 ? -25.182 -3.596 25.464 1.00 98.31 171 ASN A CA 1
ATOM 1377 C C . ASN A 1 171 ? -26.454 -3.348 24.636 1.00 98.31 171 ASN A C 1
ATOM 1379 O O . ASN A 1 171 ? -27.405 -2.778 25.165 1.00 98.31 171 ASN A O 1
ATOM 1383 N N . ASN A 1 172 ? -26.489 -3.779 23.367 1.00 97.50 172 ASN A N 1
ATOM 1384 C CA . ASN A 1 172 ? -27.596 -3.553 22.426 1.00 97.50 172 ASN A CA 1
ATOM 1385 C C . ASN A 1 172 ? -28.037 -2.077 22.341 1.00 97.50 172 ASN A C 1
ATOM 1387 O O . ASN A 1 172 ? -29.226 -1.775 22.215 1.00 97.50 172 ASN A O 1
ATOM 1391 N N . LEU A 1 173 ? -27.088 -1.143 22.445 1.00 97.94 173 LEU A N 1
ATOM 1392 C CA . LEU A 1 173 ? -27.388 0.285 22.383 1.00 97.94 173 LEU A CA 1
ATOM 1393 C C . LEU A 1 173 ? -27.498 0.729 20.925 1.00 97.94 173 LEU A C 1
ATOM 1395 O O . LEU A 1 173 ? -26.577 0.542 20.133 1.00 97.94 173 LEU A O 1
ATOM 1399 N N . VAL A 1 174 ? -28.609 1.380 20.587 1.00 96.06 174 VAL A N 1
ATOM 1400 C CA . VAL A 1 174 ? -28.840 1.967 19.254 1.00 96.06 174 VAL A CA 1
ATOM 1401 C C . VAL A 1 174 ? -28.457 3.449 19.177 1.00 96.06 174 VAL A C 1
ATOM 1403 O O . VAL A 1 174 ? -28.415 4.025 18.095 1.00 96.06 174 VAL A O 1
ATOM 1406 N N . SER A 1 175 ? -28.168 4.078 20.319 1.00 96.62 175 SER A N 1
ATOM 1407 C CA . SER A 1 175 ? -27.768 5.484 20.438 1.00 96.62 175 SER A CA 1
ATOM 1408 C C . SER A 1 175 ? -26.622 5.644 21.441 1.00 96.62 175 SER A C 1
ATOM 1410 O O . SER A 1 175 ? -26.203 4.679 22.077 1.00 96.62 175 SER A O 1
ATOM 1412 N N . ASP A 1 176 ? -26.103 6.866 21.576 1.00 97.38 176 ASP A N 1
ATOM 1413 C CA . ASP A 1 176 ? -25.061 7.200 22.558 1.00 97.38 176 ASP A CA 1
ATOM 1414 C C . ASP A 1 176 ? -25.619 7.513 23.959 1.00 97.38 176 ASP A C 1
ATOM 1416 O O . ASP A 1 176 ? -24.872 7.902 24.858 1.00 97.38 176 ASP A O 1
ATOM 1420 N N . ASN A 1 177 ? -26.932 7.351 24.158 1.00 96.44 177 ASN A N 1
ATOM 1421 C CA . ASN A 1 177 ? -27.587 7.681 25.417 1.00 96.44 177 ASN A CA 1
ATOM 1422 C C . ASN A 1 177 ? -27.312 6.605 26.469 1.00 96.44 177 ASN A C 1
ATOM 1424 O O . ASN A 1 177 ? -27.685 5.443 26.309 1.00 96.44 177 ASN A O 1
ATOM 1428 N N . ILE A 1 178 ? -26.718 7.034 27.579 1.00 98.06 178 ILE A N 1
ATOM 1429 C CA . ILE A 1 178 ? -26.454 6.220 28.765 1.00 98.06 178 ILE A CA 1
ATOM 1430 C C . ILE A 1 178 ? -26.910 6.968 30.013 1.00 98.06 178 ILE A C 1
ATOM 1432 O O . ILE A 1 178 ? -26.955 8.198 30.028 1.00 98.06 178 ILE A O 1
ATOM 1436 N N . SER A 1 179 ? -27.269 6.233 31.062 1.00 97.75 179 SER A N 1
ATOM 1437 C CA . SER A 1 179 ? -27.732 6.811 32.329 1.00 97.75 179 SER A CA 1
ATOM 1438 C C . SER A 1 179 ? -26.792 6.466 33.483 1.00 97.75 179 SER A C 1
ATOM 1440 O O . SER A 1 179 ? -26.225 5.376 33.489 1.00 97.75 179 SER A O 1
ATOM 1442 N N . PRO A 1 180 ? -26.623 7.351 34.485 1.00 98.19 180 PRO A N 1
ATOM 1443 C CA . PRO A 1 180 ? -25.886 7.011 35.699 1.00 98.19 180 PRO A CA 1
ATOM 1444 C C . PRO A 1 180 ? -26.406 5.719 36.345 1.00 98.19 180 PRO A C 1
ATOM 1446 O O . PRO A 1 180 ? -27.604 5.444 36.289 1.00 98.19 180 PRO A O 1
ATOM 1449 N N . ALA A 1 181 ? -25.502 4.951 36.956 1.00 98.00 181 ALA A N 1
ATOM 1450 C CA . ALA A 1 181 ? -25.725 3.615 37.521 1.00 98.00 181 ALA A CA 1
ATOM 1451 C C . ALA A 1 181 ? -26.053 2.498 36.504 1.00 98.00 181 ALA A C 1
ATOM 1453 O O . ALA A 1 181 ? -26.193 1.337 36.885 1.00 98.00 181 ALA A O 1
ATOM 1454 N N . GLN A 1 182 ? -26.131 2.795 35.201 1.00 98.31 182 GLN A N 1
ATOM 1455 C CA . GLN A 1 182 ? -26.221 1.760 34.169 1.00 98.31 182 GLN A CA 1
ATOM 1456 C C . GLN A 1 182 ? -24.931 0.930 34.141 1.00 98.31 182 GLN A C 1
ATOM 1458 O O . GLN A 1 182 ? -23.834 1.485 34.120 1.00 98.31 182 GLN A O 1
ATOM 1463 N N . ILE A 1 183 ? -25.051 -0.398 34.085 1.00 98.50 183 ILE A N 1
ATOM 1464 C CA . ILE A 1 183 ? -23.904 -1.292 33.895 1.00 98.50 183 ILE A CA 1
ATOM 1465 C C . ILE A 1 183 ? -23.699 -1.535 32.403 1.00 98.50 183 ILE A C 1
ATOM 1467 O O . ILE A 1 183 ? -24.564 -2.108 31.741 1.00 98.50 183 ILE A O 1
ATOM 1471 N N . LEU A 1 184 ? -22.543 -1.129 31.885 1.00 98.69 184 LEU A N 1
ATOM 1472 C CA . LEU A 1 184 ? -22.111 -1.414 30.521 1.00 98.69 184 LEU A CA 1
ATOM 1473 C C . LEU A 1 184 ? -21.116 -2.568 30.503 1.00 98.69 184 LEU A C 1
ATOM 1475 O O . LEU A 1 184 ? -20.119 -2.553 31.225 1.00 98.69 184 LEU A O 1
ATOM 1479 N N . LYS A 1 185 ? -21.363 -3.548 29.639 1.00 98.62 185 LYS A N 1
ATOM 1480 C CA . LYS A 1 185 ? -20.439 -4.638 29.319 1.00 98.62 185 LYS A CA 1
ATOM 1481 C C . LYS A 1 185 ? -19.523 -4.247 28.164 1.00 98.62 185 LYS A C 1
ATOM 1483 O O . LYS A 1 185 ? -19.971 -3.583 27.236 1.00 98.62 185 LYS A O 1
ATOM 1488 N N . TYR A 1 186 ? -18.263 -4.661 28.193 1.00 98.31 186 TYR A N 1
ATOM 1489 C CA . TYR A 1 186 ? -17.342 -4.433 27.077 1.00 98.31 186 TYR A CA 1
ATOM 1490 C C . TYR A 1 186 ? -16.204 -5.450 27.059 1.00 98.31 186 TYR A C 1
ATOM 1492 O O . TYR A 1 186 ? -15.866 -6.042 28.082 1.00 98.31 186 TYR A O 1
ATOM 1500 N N . ARG A 1 187 ? -15.568 -5.603 25.898 1.00 98.19 187 ARG A N 1
ATOM 1501 C CA . ARG A 1 187 ? -14.254 -6.244 25.758 1.00 98.19 187 ARG A CA 1
ATOM 1502 C C . ARG A 1 187 ? -13.193 -5.207 25.424 1.00 98.19 187 ARG A C 1
ATOM 1504 O O . ARG A 1 187 ? -13.515 -4.125 24.928 1.00 98.19 187 ARG A O 1
ATOM 1511 N N . LYS A 1 188 ? -11.924 -5.527 25.688 1.00 98.00 188 LYS A N 1
ATOM 1512 C CA . LYS A 1 188 ? -10.817 -4.682 25.234 1.00 98.00 188 LYS A CA 1
ATOM 1513 C C . LYS A 1 188 ? -10.797 -4.636 23.712 1.00 98.00 188 LYS A C 1
ATOM 1515 O O . LYS A 1 188 ? -10.893 -5.667 23.051 1.00 98.00 188 LYS A O 1
ATOM 1520 N N . ALA A 1 189 ? -10.692 -3.428 23.181 1.00 97.69 189 ALA A N 1
ATOM 1521 C CA . ALA A 1 189 ? -10.675 -3.169 21.753 1.00 97.69 189 ALA A CA 1
ATOM 1522 C C . ALA A 1 189 ? -9.982 -1.841 21.469 1.00 97.69 189 ALA A C 1
ATOM 1524 O O . ALA A 1 189 ? -9.842 -0.982 22.342 1.00 97.69 189 ALA A O 1
ATOM 1525 N N . LYS A 1 190 ? -9.568 -1.660 20.222 1.00 96.56 190 LYS A N 1
ATOM 1526 C CA . LYS A 1 190 ? -9.013 -0.401 19.735 1.00 96.56 190 LYS A CA 1
ATOM 1527 C C . LYS A 1 190 ? -9.530 -0.118 18.339 1.00 96.56 190 LYS A C 1
ATOM 1529 O O . LYS A 1 190 ? -9.806 -1.040 17.576 1.00 96.56 190 LYS A O 1
ATOM 1534 N N . ILE A 1 191 ? -9.586 1.161 17.996 1.00 96.06 191 ILE A N 1
ATOM 1535 C CA . ILE A 1 191 ? -9.703 1.549 16.597 1.00 96.06 191 ILE A CA 1
ATOM 1536 C C . ILE A 1 191 ? -8.358 1.269 15.927 1.00 96.06 191 ILE A C 1
ATOM 1538 O O . ILE A 1 191 ? -7.324 1.766 16.380 1.00 96.06 191 ILE A O 1
ATOM 1542 N N . ASP A 1 192 ? -8.372 0.465 14.870 1.00 94.06 192 ASP A N 1
ATOM 1543 C CA . ASP A 1 192 ? -7.206 0.223 14.027 1.00 94.06 192 ASP A CA 1
ATOM 1544 C C . ASP A 1 192 ? -7.551 0.470 12.556 1.00 94.06 192 ASP A C 1
ATOM 1546 O O . ASP A 1 192 ? -8.695 0.321 12.123 1.00 94.06 192 ASP A O 1
ATOM 1550 N N . LEU A 1 193 ? -6.543 0.859 11.780 1.00 94.38 193 LEU A N 1
ATOM 1551 C CA . LEU A 1 193 ? -6.671 1.023 10.340 1.00 94.38 193 LEU A CA 1
ATOM 1552 C C . LEU A 1 193 ? -6.493 -0.346 9.680 1.00 94.38 193 LEU A C 1
ATOM 1554 O O . LEU A 1 193 ? -5.433 -0.967 9.810 1.00 94.38 193 LEU A O 1
ATOM 1558 N N . ILE A 1 194 ? -7.510 -0.806 8.957 1.00 95.44 194 ILE A N 1
ATOM 1559 C CA . ILE A 1 194 ? -7.487 -2.088 8.252 1.00 95.44 194 ILE A CA 1
ATOM 1560 C C . ILE A 1 194 ? -7.629 -1.908 6.744 1.00 95.44 194 ILE A C 1
ATOM 1562 O O . ILE A 1 194 ? -8.143 -0.899 6.257 1.00 95.44 194 ILE A O 1
ATOM 1566 N N . ILE A 1 195 ? -7.187 -2.923 6.003 1.00 97.50 195 ILE A N 1
ATOM 1567 C CA . ILE A 1 195 ? -7.400 -3.029 4.561 1.00 97.50 195 ILE A CA 1
ATOM 1568 C C . ILE A 1 195 ? -8.833 -3.511 4.351 1.00 97.50 195 ILE A C 1
ATOM 1570 O O . ILE A 1 195 ? -9.143 -4.675 4.590 1.00 97.50 195 ILE A O 1
ATOM 1574 N N . ALA A 1 196 ? -9.709 -2.593 3.954 1.00 97.19 196 ALA A N 1
ATOM 1575 C CA . ALA A 1 196 ? -11.129 -2.867 3.780 1.00 97.19 196 ALA A CA 1
ATOM 1576 C C . ALA A 1 196 ? -11.425 -3.543 2.441 1.00 97.19 196 ALA A C 1
ATOM 1578 O O . ALA A 1 196 ? -12.341 -4.353 2.355 1.00 97.19 196 ALA A O 1
ATOM 1579 N N . ASP A 1 197 ? -10.705 -3.132 1.398 1.00 97.94 197 ASP A N 1
ATOM 1580 C CA . ASP A 1 197 ? -10.946 -3.517 0.011 1.00 97.94 197 ASP A CA 1
ATOM 1581 C C . ASP A 1 197 ? -9.776 -3.030 -0.871 1.00 97.94 197 ASP A C 1
ATOM 1583 O O . ASP A 1 197 ? -8.885 -2.303 -0.412 1.00 97.94 197 ASP A O 1
ATOM 1587 N N . TRP A 1 198 ? -9.797 -3.363 -2.160 1.00 98.06 198 TRP A N 1
ATOM 1588 C CA . TRP A 1 198 ? -8.795 -2.935 -3.134 1.00 98.06 198 TRP A CA 1
ATOM 1589 C C . TRP A 1 198 ? -9.416 -2.215 -4.323 1.00 98.06 198 TRP A C 1
ATOM 1591 O O . TRP A 1 198 ? -10.565 -2.419 -4.716 1.00 98.06 198 TRP A O 1
ATOM 1601 N N . ARG A 1 199 ? -8.648 -1.307 -4.923 1.00 97.25 199 ARG A N 1
ATOM 1602 C CA . ARG A 1 199 ? -8.975 -0.793 -6.256 1.00 97.25 199 ARG A CA 1
ATOM 1603 C C . ARG A 1 199 ? -8.600 -1.834 -7.304 1.00 97.25 199 ARG A C 1
ATOM 1605 O O . ARG A 1 199 ? -7.629 -2.564 -7.137 1.00 97.25 199 ARG A O 1
ATOM 1612 N N . ASN A 1 200 ? -9.339 -1.851 -8.409 1.00 95.50 200 ASN A N 1
ATOM 1613 C CA . ASN A 1 200 ? -9.018 -2.724 -9.530 1.00 95.50 200 ASN A CA 1
ATOM 1614 C C . ASN A 1 200 ? -7.671 -2.317 -10.156 1.00 95.50 200 ASN A C 1
ATOM 1616 O O . ASN A 1 200 ? -7.497 -1.164 -10.559 1.00 95.50 200 ASN A O 1
ATOM 1620 N N . PHE A 1 201 ? -6.737 -3.263 -10.243 1.00 95.44 201 PHE A N 1
ATOM 1621 C CA . PHE A 1 201 ? -5.436 -3.070 -10.873 1.00 95.44 201 PHE A CA 1
ATOM 1622 C C . PHE A 1 201 ? -5.575 -3.113 -12.395 1.00 95.44 201 PHE A C 1
ATOM 1624 O O . PHE A 1 201 ? -5.578 -4.169 -13.021 1.00 95.44 201 PHE A O 1
ATOM 1631 N N . ASN A 1 202 ? -5.683 -1.929 -12.991 1.00 96.19 202 ASN A N 1
ATOM 1632 C CA . ASN A 1 202 ? -5.651 -1.728 -14.433 1.00 96.19 202 ASN A CA 1
ATOM 1633 C C . ASN A 1 202 ? -4.908 -0.430 -14.770 1.00 96.19 202 ASN A C 1
ATOM 1635 O O . ASN A 1 202 ? -4.713 0.431 -13.909 1.00 96.19 202 ASN A O 1
ATOM 1639 N N . VAL A 1 203 ? -4.524 -0.275 -16.038 1.00 96.69 203 VAL A N 1
ATOM 1640 C CA . VAL A 1 203 ? -3.696 0.852 -16.504 1.00 96.69 203 VAL A CA 1
ATOM 1641 C C . VAL A 1 203 ? -4.298 2.230 -16.212 1.00 96.69 203 VAL A C 1
ATOM 1643 O O . VAL A 1 203 ? -3.551 3.169 -15.953 1.00 96.69 203 VAL A O 1
ATOM 1646 N N . ILE A 1 204 ? -5.629 2.363 -16.202 1.00 95.56 204 ILE A N 1
ATOM 1647 C CA . ILE A 1 204 ? -6.312 3.640 -15.948 1.00 95.56 204 ILE A CA 1
ATOM 1648 C C . ILE A 1 204 ? -6.173 4.012 -14.473 1.00 95.56 204 ILE A C 1
ATOM 1650 O O . ILE A 1 204 ? -5.739 5.113 -14.139 1.00 95.56 204 ILE A O 1
ATOM 1654 N N . VAL A 1 205 ? -6.508 3.082 -13.577 1.00 96.69 205 VAL A N 1
ATOM 1655 C CA . VAL A 1 205 ? -6.447 3.329 -12.132 1.00 96.69 205 VAL A CA 1
ATOM 1656 C C . VAL A 1 205 ? -5.001 3.503 -11.675 1.00 96.69 205 VAL A C 1
ATOM 1658 O O . VAL A 1 205 ? -4.725 4.406 -10.887 1.00 96.69 205 VAL A O 1
ATOM 1661 N N . ILE A 1 206 ? -4.070 2.701 -12.201 1.00 96.69 206 ILE A N 1
ATOM 1662 C CA . ILE A 1 206 ? -2.636 2.845 -11.918 1.00 96.69 206 ILE A CA 1
ATOM 1663 C C . ILE A 1 206 ? -2.159 4.239 -12.338 1.00 96.69 206 ILE A C 1
ATOM 1665 O O . ILE A 1 206 ? -1.569 4.938 -11.521 1.00 96.69 206 ILE A O 1
ATOM 1669 N N . ALA A 1 207 ? -2.477 4.702 -13.550 1.00 95.19 207 ALA A N 1
ATOM 1670 C CA . ALA A 1 207 ? -2.096 6.042 -14.001 1.00 95.19 207 ALA A CA 1
ATOM 1671 C C . ALA A 1 207 ? -2.664 7.161 -13.108 1.00 95.19 207 ALA A C 1
ATOM 1673 O O . ALA A 1 207 ? -1.961 8.115 -12.778 1.00 95.19 207 ALA A O 1
ATOM 1674 N N . GLN A 1 208 ? -3.920 7.035 -12.672 1.00 94.69 208 GLN A N 1
ATOM 1675 C CA . GLN A 1 208 ? -4.552 8.009 -11.775 1.00 94.69 208 GLN A CA 1
ATOM 1676 C C . GLN A 1 208 ? -3.922 8.025 -10.375 1.00 94.69 208 GLN A C 1
ATOM 1678 O O . GLN A 1 208 ? -3.875 9.066 -9.721 1.00 94.69 208 GLN A O 1
ATOM 1683 N N . ARG A 1 209 ? -3.492 6.863 -9.873 1.00 94.81 209 ARG A N 1
ATOM 1684 C CA . ARG A 1 209 ? -3.081 6.691 -8.473 1.00 94.81 209 ARG A CA 1
ATOM 1685 C C . ARG A 1 209 ? -1.575 6.770 -8.265 1.00 94.81 209 ARG A C 1
ATOM 1687 O O . ARG A 1 209 ? -1.175 7.304 -7.239 1.00 94.81 209 ARG A O 1
ATOM 1694 N N . TYR A 1 210 ? -0.782 6.270 -9.204 1.00 92.88 210 TYR A N 1
ATOM 1695 C CA . TYR A 1 210 ? 0.676 6.236 -9.127 1.00 92.88 210 TYR A CA 1
ATOM 1696 C C . TYR A 1 210 ? 1.298 7.507 -9.718 1.00 92.88 210 TYR A C 1
ATOM 1698 O O . TYR A 1 210 ? 1.944 8.256 -8.999 1.00 92.88 210 TYR A O 1
ATOM 1706 N N . ASN A 1 211 ? 1.001 7.818 -10.985 1.00 89.62 211 ASN A N 1
ATOM 1707 C CA . ASN A 1 211 ? 1.514 9.015 -11.672 1.00 89.62 211 ASN A CA 1
ATOM 1708 C C . ASN A 1 211 ? 0.880 10.328 -11.164 1.00 89.62 211 ASN A C 1
ATOM 1710 O O . ASN A 1 211 ? 1.385 11.414 -11.430 1.00 89.62 211 ASN A O 1
ATOM 1714 N N . GLY A 1 212 ? -0.250 10.259 -10.447 1.00 79.00 212 GLY A N 1
ATOM 1715 C CA . GLY A 1 212 ? -0.856 11.428 -9.796 1.00 79.00 212 GLY A CA 1
ATOM 1716 C C . GLY A 1 212 ? -1.352 12.518 -10.756 1.00 79.00 212 GLY A C 1
ATOM 1717 O O . GLY A 1 212 ? -1.615 13.632 -10.318 1.00 79.00 212 GLY A O 1
ATOM 1718 N N . GLY A 1 213 ? -1.489 12.201 -12.049 1.00 77.75 213 GLY A N 1
ATOM 1719 C CA . GLY A 1 213 ? -1.923 13.137 -13.089 1.00 77.75 213 GLY A CA 1
ATOM 1720 C C . GLY A 1 213 ? -0.801 13.936 -13.762 1.00 77.75 213 GLY A C 1
ATOM 1721 O O . GLY A 1 213 ? -1.120 14.837 -14.531 1.00 77.75 213 GLY A O 1
ATOM 1722 N N . GLY A 1 214 ? 0.477 13.617 -13.508 1.00 84.88 214 GLY A N 1
ATOM 1723 C CA . GLY A 1 214 ? 1.624 14.306 -14.114 1.00 84.88 214 GLY A CA 1
ATOM 1724 C C . GLY A 1 214 ? 1.712 14.108 -15.630 1.00 84.88 214 GLY A C 1
ATOM 1725 O O . GLY A 1 214 ? 1.595 15.063 -16.393 1.00 84.88 214 GLY A O 1
ATOM 1726 N N . ASP A 1 215 ? 1.879 12.862 -16.079 1.00 91.31 215 ASP A N 1
ATOM 1727 C CA . ASP A 1 215 ? 1.821 12.514 -17.501 1.00 91.31 215 ASP A CA 1
ATOM 1728 C C . ASP A 1 215 ? 0.387 12.122 -17.918 1.00 91.31 215 ASP A C 1
ATOM 1730 O O . ASP A 1 215 ? -0.127 11.084 -17.490 1.00 91.31 215 ASP A O 1
ATOM 1734 N N . PRO A 1 216 ? -0.284 12.899 -18.782 1.00 92.88 216 PRO A N 1
ATOM 1735 C CA . PRO A 1 216 ? -1.637 12.594 -19.245 1.00 92.88 216 PRO A CA 1
ATOM 1736 C C . PRO A 1 216 ? -1.705 11.442 -20.266 1.00 92.88 216 PRO A C 1
ATOM 1738 O O . PRO A 1 216 ? -2.797 10.994 -20.611 1.00 92.88 216 PRO A O 1
ATOM 1741 N N . SER A 1 217 ? -0.565 10.963 -20.773 1.00 95.56 217 SER A N 1
ATOM 1742 C CA . SER A 1 217 ? -0.454 9.790 -21.655 1.00 95.56 217 SER A CA 1
ATOM 1743 C C . SER A 1 217 ? -0.053 8.510 -20.912 1.00 95.56 217 SER A C 1
ATOM 1745 O O . SER A 1 217 ? 0.115 7.462 -21.532 1.00 95.56 217 SER A O 1
ATOM 1747 N N . TYR A 1 218 ? 0.079 8.563 -19.583 1.00 96.50 218 TYR A N 1
ATOM 1748 C CA . TYR A 1 218 ? 0.633 7.471 -18.783 1.00 96.50 218 TYR A CA 1
ATOM 1749 C C . TYR A 1 218 ? -0.132 6.149 -18.936 1.00 96.50 218 TYR A C 1
ATOM 1751 O O . TYR A 1 218 ? 0.474 5.106 -19.163 1.00 96.50 218 TYR A O 1
ATOM 1759 N N . SER A 1 219 ? -1.471 6.173 -18.887 1.00 96.81 219 SER A N 1
ATOM 1760 C CA . SER A 1 219 ? -2.280 4.959 -19.088 1.00 96.81 219 SER A CA 1
ATOM 1761 C C . SER A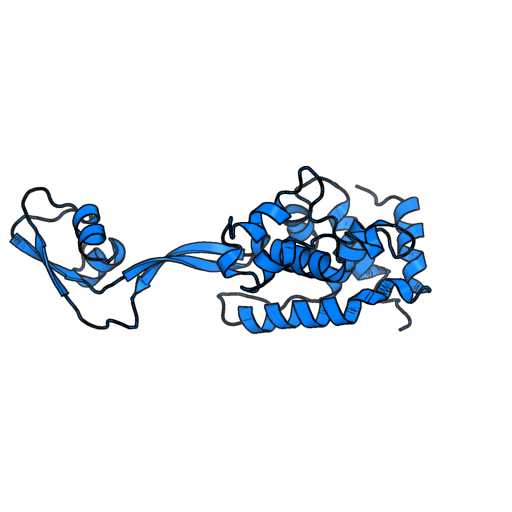 1 219 ? -2.091 4.363 -20.482 1.00 96.81 219 SER A C 1
ATOM 1763 O O . SER A 1 219 ? -2.041 3.141 -20.623 1.00 96.81 219 SER A O 1
ATOM 1765 N N . ASP A 1 220 ? -1.956 5.219 -21.498 1.00 97.62 220 ASP A N 1
ATOM 1766 C CA . ASP A 1 220 ? -1.747 4.805 -22.884 1.00 97.62 220 ASP A CA 1
ATOM 1767 C C . ASP A 1 220 ? -0.358 4.162 -23.040 1.00 97.62 220 ASP A C 1
ATOM 1769 O O . ASP A 1 220 ? -0.234 3.106 -23.660 1.00 97.62 220 ASP A O 1
ATOM 1773 N N . LYS A 1 221 ? 0.676 4.727 -22.401 1.00 98.00 221 LYS A N 1
ATOM 1774 C CA . LYS A 1 221 ? 2.035 4.159 -22.353 1.00 98.00 221 LYS A CA 1
ATOM 1775 C C . LYS A 1 221 ? 2.070 2.776 -21.708 1.00 98.00 221 LYS A C 1
ATOM 1777 O O . LYS A 1 221 ? 2.618 1.845 -22.300 1.00 98.00 221 LYS A O 1
ATOM 1782 N N . LEU A 1 222 ? 1.437 2.615 -20.542 1.00 98.12 222 LEU A N 1
ATOM 1783 C CA . LEU A 1 222 ? 1.337 1.309 -19.882 1.00 98.12 222 LEU A CA 1
ATOM 1784 C C . LEU A 1 222 ? 0.630 0.290 -20.780 1.00 98.12 222 LEU A C 1
ATOM 1786 O O . LEU A 1 222 ? 1.103 -0.834 -20.933 1.00 98.12 222 LEU A O 1
ATOM 1790 N N . LYS A 1 223 ? -0.481 0.693 -21.409 1.00 98.00 223 LYS A N 1
ATOM 1791 C CA . LYS A 1 223 ? -1.231 -0.158 -22.337 1.00 98.00 223 LYS A CA 1
ATOM 1792 C C . LYS A 1 223 ? -0.387 -0.566 -23.543 1.00 98.00 223 LYS A C 1
ATOM 1794 O O . LYS A 1 223 ? -0.400 -1.731 -23.919 1.00 98.00 223 LYS A O 1
ATOM 1799 N N . TYR A 1 224 ? 0.369 0.359 -24.131 1.00 98.12 224 TYR A N 1
ATOM 1800 C CA . TYR A 1 224 ? 1.261 0.061 -25.252 1.00 98.12 224 TYR A CA 1
ATOM 1801 C C . TYR A 1 224 ? 2.312 -0.989 -24.875 1.00 98.12 224 TYR A C 1
ATOM 1803 O O . TYR A 1 224 ? 2.503 -1.958 -25.608 1.00 98.12 224 TYR A O 1
ATOM 1811 N N . LEU A 1 225 ? 2.947 -0.852 -23.708 1.00 98.38 225 LEU A N 1
ATOM 1812 C CA . LEU A 1 225 ? 3.928 -1.829 -23.235 1.00 98.38 225 LEU A CA 1
ATOM 1813 C C . LEU A 1 225 ? 3.301 -3.212 -23.028 1.00 98.38 225 LEU A C 1
ATOM 1815 O O . LEU A 1 225 ? 3.808 -4.197 -23.561 1.00 98.38 225 LEU A O 1
ATOM 1819 N N . LEU A 1 226 ? 2.174 -3.274 -22.317 1.00 98.12 226 LEU A N 1
ATOM 1820 C CA . LEU A 1 226 ? 1.485 -4.524 -21.989 1.00 98.12 226 LEU A CA 1
ATOM 1821 C C . LEU A 1 226 ? 0.897 -5.232 -23.218 1.00 98.12 226 LEU A C 1
ATOM 1823 O O . LEU A 1 226 ? 0.968 -6.454 -23.296 1.00 98.12 226 LEU A O 1
ATOM 1827 N N . ASP A 1 227 ? 0.345 -4.483 -24.177 1.00 97.31 227 ASP A N 1
ATOM 1828 C CA . ASP A 1 227 ? -0.402 -5.057 -25.304 1.00 97.31 227 ASP A CA 1
ATOM 1829 C C . ASP A 1 227 ? 0.449 -5.223 -26.573 1.00 97.31 227 ASP A C 1
ATOM 1831 O O . ASP A 1 227 ? 0.100 -6.023 -27.443 1.00 97.31 227 ASP A O 1
ATOM 1835 N N . LYS A 1 228 ? 1.519 -4.432 -26.739 1.00 96.25 228 LYS A N 1
ATOM 1836 C CA . LYS A 1 228 ? 2.309 -4.382 -27.985 1.00 96.25 228 LYS A CA 1
ATOM 1837 C C . LYS A 1 228 ? 3.766 -4.770 -27.807 1.00 96.25 228 LYS A C 1
ATOM 1839 O O . LYS A 1 228 ? 4.322 -5.367 -28.724 1.00 96.25 228 LYS A O 1
ATOM 1844 N N . VAL A 1 229 ? 4.385 -4.457 -26.673 1.00 97.06 229 VAL A N 1
ATOM 1845 C CA . VAL A 1 229 ? 5.825 -4.696 -26.484 1.00 97.06 229 VAL A CA 1
ATOM 1846 C C . VAL A 1 229 ? 6.072 -6.028 -25.788 1.00 97.06 229 VAL A C 1
ATOM 1848 O O . VAL A 1 229 ? 6.701 -6.911 -26.362 1.00 97.06 229 VAL A O 1
ATOM 1851 N N . PHE A 1 230 ? 5.540 -6.209 -24.579 1.00 97.38 230 PHE A N 1
ATOM 1852 C CA . PHE A 1 230 ? 5.816 -7.384 -23.750 1.00 97.38 230 PHE A CA 1
ATOM 1853 C C . PHE A 1 230 ? 5.392 -8.722 -24.369 1.00 97.38 230 PHE A C 1
ATOM 1855 O O . PHE A 1 230 ? 6.175 -9.664 -24.268 1.00 97.38 230 PHE A O 1
ATOM 1862 N N . PRO A 1 231 ? 4.253 -8.833 -25.081 1.00 96.00 231 PRO A N 1
ATOM 1863 C CA . PRO A 1 231 ? 3.888 -10.074 -25.767 1.00 96.00 231 PRO A CA 1
ATOM 1864 C C . PRO A 1 231 ? 4.852 -10.477 -26.893 1.00 96.00 231 PRO A C 1
ATOM 1866 O O . PRO A 1 231 ? 4.819 -11.618 -27.338 1.00 96.00 231 PRO A O 1
ATOM 1869 N N . ASN A 1 232 ? 5.691 -9.548 -27.367 1.00 93.06 232 ASN A N 1
ATOM 1870 C CA . ASN A 1 232 ? 6.638 -9.756 -28.463 1.00 93.06 232 ASN A CA 1
ATOM 1871 C C . ASN A 1 232 ? 8.102 -9.822 -27.988 1.00 93.06 232 ASN A C 1
ATOM 1873 O O . ASN A 1 232 ? 9.015 -9.809 -28.820 1.00 93.06 232 ASN A O 1
ATOM 1877 N N . LEU A 1 233 ? 8.351 -9.892 -26.673 1.00 90.75 233 LEU A N 1
ATOM 1878 C CA . LEU A 1 233 ? 9.689 -10.163 -26.146 1.00 90.75 233 LEU A CA 1
ATOM 1879 C C . LEU A 1 233 ? 10.099 -11.588 -26.531 1.00 90.75 233 LEU A C 1
ATOM 1881 O O . LEU A 1 233 ? 9.371 -12.546 -26.296 1.00 90.75 233 LEU A O 1
ATOM 1885 N N . LYS A 1 234 ? 11.269 -11.729 -27.157 1.00 75.00 234 LYS A N 1
ATOM 1886 C CA . LYS A 1 234 ? 11.776 -13.017 -27.665 1.00 75.00 234 LYS A CA 1
ATOM 1887 C C . LYS A 1 234 ? 12.597 -13.805 -26.632 1.00 75.00 234 LYS A C 1
ATOM 1889 O O . LYS A 1 234 ? 13.440 -14.607 -27.026 1.00 75.00 234 LYS A O 1
ATOM 1894 N N . ARG A 1 235 ? 12.418 -13.528 -25.343 1.00 82.06 235 ARG A N 1
ATOM 1895 C CA . ARG A 1 235 ? 13.228 -14.055 -24.240 1.00 82.06 235 ARG A CA 1
ATOM 1896 C C . ARG A 1 235 ? 12.388 -14.205 -22.981 1.00 82.06 235 ARG A C 1
ATOM 1898 O O . ARG A 1 235 ? 11.447 -13.394 -22.830 1.00 82.06 235 ARG A O 1
#

InterPro domains:
  IPR018392 LysM domain [PF01476] (145-185)
  IPR018392 LysM domain [PS51782] (143-186)
  IPR018392 LysM domain [SM00257] (144-187)
  IPR018392 LysM domain [cd00118] (145-186)
  IPR036779 LysM domain superfamily [G3DSA:3.10.350.10] (143-190)
  IPR036779 LysM domain superfamily [SSF54106] (143-185)

Solvent-accessible surface area (backbone atoms only — not comparable to full-atom values): 13138 Å² total; per-residue (Å²): 99,88,74,54,67,70,57,51,58,50,58,55,50,48,54,80,37,72,67,63,51,75,56,48,68,60,47,42,53,51,45,48,53,49,37,65,71,42,52,84,40,50,83,47,71,78,73,67,46,63,60,56,52,29,50,39,47,66,63,27,58,34,69,87,31,76,40,40,72,21,29,20,52,52,49,64,44,92,90,50,60,55,46,60,31,48,56,68,34,39,90,55,21,65,81,62,40,66,90,62,50,44,74,52,52,84,49,30,58,39,32,68,50,12,46,52,48,47,53,39,43,43,51,29,59,37,51,36,71,41,79,40,82,41,70,39,86,91,48,83,58,78,46,77,44,69,36,50,87,89,65,44,53,64,58,49,15,65,76,65,45,25,32,55,66,45,40,23,64,62,57,74,46,93,63,81,82,79,53,64,73,39,76,42,35,33,46,40,24,38,77,41,82,40,71,61,34,54,58,76,93,42,48,63,52,45,28,58,52,65,56,65,64,71,60,78,34,43,32,57,49,35,45,45,35,64,73,64,44,60,79,60,44,86,118

Foldseek 3Di:
DDDDPVLVVLLLVVLVDVQLCVCVVLLVVLLVVLQVVCVPPPADDRDDSLLLSLLLCVQQSGDPRPCQQFQSNCPPPPPDCLLVCCLVCHLVLVVRADVCLNVVSVRCRHHSSNSSSLVSQLRSLFFDKDWDKDFDPVWPDKDKDFDAVPDWLVNVCVVPQGHSVQQCVQVVNPDRDDDGRDITIGGHIDTDMGRRYGHDDALVSSCCRRVVCPDPCRSVSSCCCVPPRVVSRPD

Sequence (235 aa):
MAISQKWQNTVNQGMTDGRWDEYDDLIKKEVDTYNNRLVTTPNFARINWLYIKAILWTESGGPDNPSWKTQPMQIGNPGDPAYRVLQQGKEGANKIMDSNLPNQLTNINDPKINIKASIAYLFTRMAKLKNESILDDR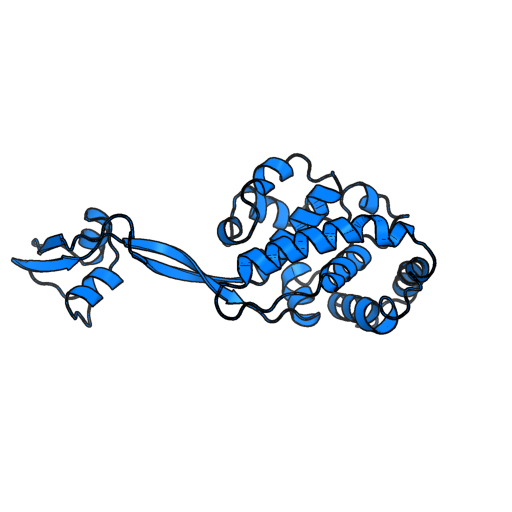DQNIYQYEVKRGDTLESIAKKNGTTIDELKSYNNLVSDNISPAQILKYRKAKIDLIIADWRNFNVIVIAQRYNGGGDPSYSDKLKYLLDKVFPNLKR

Organism: NCBI:txid40754

Mean predicted aligned error: 3.88 Å